Protein AF-A0A5C7XYJ9-F1 (afdb_monomer_lite)

Secondary structure (DSSP, 8-state):
--SSPPPHHHHHHHHHTT--SSPPTTT-----TT---SSS-HHHHHHHHHHHHHHHH-THHHHHHTT--HHHHHHH---SS----------------SSTTPPPP----HHHHHHSPPPPPPS---S----S-------PPPGGGS--HHHHHHHHHHHHHHHHHHHH-SSTTGGG-TT--HHHHHHHHHHTTSS-HHHHHHHHT--HHHHHHHHHHHHHHHHHHHHHHHS--PPPHHHHHHHHTT-SS--EEETTEEE-GGGEEEEE-TTS-EEEEEE-TTS-EEEEEEESSGGGS--

pLDDT: mean 80.18, std 15.98, range [32.56, 97.75]

Radius of gyration: 32.64 Å; chains: 1; bounding box: 75×46×88 Å

Sequence (299 aa):
MLDGDLPTELHDQLVDAGCALLPGVRDVSIDCTCGNLAESCVHAAAACCHLAAELDRDPVLLVTLRGGDRAEILAGLVPTGTAGRRRVGGGGAQRMSAIGGRGPDPSVPAAAAWRRRPADLPVDFGRRRVLGGPRSDVVAPPAELGFDAAGLDRLVADAAARAAACLDASDPVAESGLDLDRGVDAVRRCASGRLGASTVSEVLGCDQAGVEGLVDAWRCAGAAGVEALTRPRRMSEAELALLADVVEDEVRSRSTGAVIGGGRQVRRSTDGSWVLLAGDAEGGLRVIDVASCPGDLDL

Structure (mmCIF, N/CA/C/O backbone):
data_AF-A0A5C7XYJ9-F1
#
_entry.id   AF-A0A5C7XYJ9-F1
#
loop_
_atom_site.group_PDB
_atom_site.id
_atom_site.type_symbol
_atom_site.label_atom_id
_atom_site.label_alt_id
_atom_site.label_comp_id
_atom_site.label_asym_id
_atom_site.label_entity_id
_atom_site.label_seq_id
_atom_site.pdbx_PDB_ins_code
_atom_site.Cartn_x
_atom_site.Cartn_y
_atom_site.Cartn_z
_atom_site.occupancy
_atom_site.B_iso_or_equiv
_atom_site.auth_seq_id
_atom_site.auth_comp_id
_atom_site.auth_asym_id
_atom_site.auth_atom_id
_atom_site.pdbx_PDB_model_num
ATOM 1 N N . MET A 1 1 ? -31.131 -4.824 50.877 1.00 44.78 1 MET A N 1
ATOM 2 C CA . MET A 1 1 ? -29.916 -3.992 50.778 1.00 44.78 1 MET A CA 1
ATOM 3 C C . MET A 1 1 ? -29.848 -3.482 49.354 1.00 44.78 1 MET A C 1
ATOM 5 O O . MET A 1 1 ? -30.012 -4.287 48.449 1.00 44.78 1 MET A O 1
ATOM 9 N N . LEU A 1 2 ? -29.763 -2.166 49.164 1.00 47.22 2 LEU A N 1
ATOM 10 C CA . LEU A 1 2 ? -29.736 -1.511 47.844 1.00 47.22 2 LEU A CA 1
ATOM 11 C C . LEU A 1 2 ? -28.346 -0.940 47.524 1.00 47.22 2 LEU A C 1
ATOM 13 O O . LEU A 1 2 ? -28.192 -0.235 46.535 1.00 47.22 2 LEU A O 1
ATOM 17 N N . ASP A 1 3 ? -27.345 -1.277 48.338 1.00 56.19 3 ASP A N 1
ATOM 18 C CA . ASP A 1 3 ? -25.980 -0.760 48.219 1.00 56.19 3 ASP A CA 1
ATOM 19 C C . ASP A 1 3 ? -25.118 -1.587 47.250 1.00 56.19 3 ASP A C 1
ATOM 21 O O . ASP A 1 3 ? -23.932 -1.329 47.108 1.00 56.19 3 ASP A O 1
ATOM 25 N N . GLY A 1 4 ? -25.707 -2.580 46.572 1.00 55.69 4 GLY A N 1
ATOM 26 C CA . GLY A 1 4 ? -24.996 -3.430 45.616 1.00 55.69 4 GLY A CA 1
ATOM 27 C C . GLY A 1 4 ? -24.176 -4.558 46.244 1.00 55.69 4 GLY A C 1
ATOM 28 O O . GLY A 1 4 ? -23.625 -5.347 45.499 1.00 55.69 4 GLY A O 1
ATOM 29 N N . ASP A 1 5 ? -24.145 -4.704 47.571 1.00 58.88 5 ASP A N 1
ATOM 30 C CA . ASP A 1 5 ? -23.466 -5.834 48.218 1.00 58.88 5 ASP A CA 1
ATOM 31 C C . ASP A 1 5 ? -24.396 -7.045 48.393 1.00 58.88 5 ASP A C 1
ATOM 33 O O . ASP A 1 5 ? -25.517 -6.936 48.907 1.00 58.88 5 ASP A O 1
ATOM 37 N N . LEU A 1 6 ? -23.914 -8.224 47.992 1.00 65.50 6 LEU A N 1
ATOM 38 C CA . LEU A 1 6 ? -24.568 -9.508 48.238 1.00 65.50 6 LEU A CA 1
ATOM 39 C C . LEU A 1 6 ? -24.077 -10.074 49.587 1.00 65.50 6 LEU A C 1
ATOM 41 O O . LEU A 1 6 ? -22.880 -10.326 49.718 1.00 65.50 6 LEU A O 1
ATOM 45 N N . PRO A 1 7 ? -24.951 -10.310 50.587 1.00 70.56 7 PRO A N 1
ATOM 46 C CA . PRO A 1 7 ? -24.530 -10.902 51.857 1.00 70.56 7 PRO A CA 1
ATOM 47 C C . PRO A 1 7 ? -23.904 -12.282 51.647 1.00 70.56 7 PRO A C 1
ATOM 49 O O . PRO A 1 7 ? -24.485 -13.121 50.955 1.00 70.56 7 PRO A O 1
ATOM 52 N N . THR A 1 8 ? -22.759 -12.550 52.270 1.00 68.06 8 THR A N 1
ATOM 53 C CA . THR A 1 8 ? -22.056 -13.837 52.142 1.00 68.06 8 THR A CA 1
ATOM 54 C C . THR A 1 8 ? -22.940 -15.007 52.582 1.00 68.06 8 THR A C 1
ATOM 56 O O . THR A 1 8 ? -22.980 -16.043 51.926 1.00 68.06 8 THR A O 1
ATOM 59 N N . GLU A 1 9 ? -23.754 -14.809 53.621 1.00 73.38 9 GLU A N 1
ATOM 60 C CA . GLU A 1 9 ? -24.658 -15.828 54.163 1.00 73.38 9 GLU A CA 1
ATOM 61 C C . GLU A 1 9 ? -25.789 -16.199 53.189 1.00 73.38 9 GLU A C 1
ATOM 63 O O . GLU A 1 9 ? -26.354 -17.289 53.275 1.00 73.38 9 GLU A O 1
ATOM 68 N N . LEU A 1 10 ? -26.133 -15.310 52.249 1.00 75.12 10 LEU A N 1
ATOM 69 C CA . LEU A 1 10 ? -27.137 -15.585 51.220 1.00 75.12 10 LEU A CA 1
ATOM 70 C C . LEU A 1 10 ? -26.626 -16.618 50.212 1.00 75.12 10 LEU A C 1
ATOM 72 O O . LEU A 1 10 ? -27.410 -17.435 49.730 1.00 75.12 10 LEU A O 1
ATOM 76 N N . HIS A 1 11 ? -25.329 -16.594 49.893 1.00 73.12 11 HIS A N 1
ATOM 77 C CA . HIS A 1 11 ? -24.737 -17.588 49.004 1.00 73.12 11 HIS A CA 1
ATOM 78 C C . HIS A 1 11 ? -24.857 -18.988 49.607 1.00 73.12 11 HIS A C 1
ATOM 80 O O . HIS A 1 11 ? -25.381 -19.881 48.944 1.00 73.12 11 HIS A O 1
ATOM 86 N N . ASP A 1 12 ? -24.470 -19.147 50.872 1.00 78.62 12 ASP A N 1
ATOM 87 C CA . ASP A 1 12 ? -24.517 -20.433 51.572 1.00 78.62 12 ASP A CA 1
ATOM 88 C C . ASP A 1 12 ? -25.953 -20.977 51.654 1.00 78.62 12 ASP A C 1
ATOM 90 O O . ASP A 1 12 ? -26.211 -22.127 51.303 1.00 78.62 12 ASP A O 1
ATOM 94 N N . GLN A 1 13 ? -26.926 -20.122 51.990 1.00 80.75 13 GLN A N 1
ATOM 95 C CA . GLN A 1 13 ? -28.349 -20.495 52.010 1.00 80.75 13 GLN A CA 1
ATOM 96 C C . GLN A 1 13 ? -28.872 -20.939 50.638 1.00 80.75 13 GLN A C 1
ATOM 98 O O . GLN A 1 13 ? -29.716 -21.832 50.540 1.00 80.75 13 GLN A O 1
ATOM 103 N N . LEU A 1 14 ? -28.399 -20.306 49.564 1.00 76.88 14 LEU A N 1
ATOM 104 C CA . LEU A 1 14 ? -28.789 -20.660 48.205 1.00 76.88 14 LEU A CA 1
ATOM 105 C C . LEU A 1 14 ? -28.108 -21.943 47.732 1.00 76.88 14 LEU A C 1
ATOM 107 O O . LEU A 1 14 ? -28.745 -22.725 47.031 1.00 76.88 14 LEU A O 1
ATOM 111 N N . VAL A 1 15 ? -26.864 -22.197 48.140 1.00 79.44 15 VAL A N 1
ATOM 112 C CA . VAL A 1 15 ? -26.184 -23.479 47.912 1.00 79.44 15 VAL A CA 1
ATOM 113 C C . VAL A 1 15 ? -26.948 -24.613 48.599 1.00 79.44 15 VAL A C 1
ATOM 115 O O . VAL A 1 15 ? -27.262 -25.603 47.935 1.00 79.44 15 VAL A O 1
ATOM 118 N N . ASP A 1 16 ? -27.346 -24.440 49.863 1.00 82.56 16 ASP A N 1
ATOM 119 C CA . ASP A 1 16 ? -28.152 -25.419 50.609 1.00 82.56 16 ASP A CA 1
ATOM 120 C C . ASP A 1 16 ? -29.514 -25.688 49.946 1.00 82.56 16 ASP A C 1
ATOM 122 O O . ASP A 1 16 ? -30.024 -26.810 49.966 1.00 82.56 16 ASP A O 1
ATOM 126 N N . ALA A 1 17 ? -30.094 -24.672 49.302 1.00 79.56 17 ALA A N 1
ATOM 127 C CA . ALA A 1 17 ? -31.333 -24.787 48.535 1.00 79.56 17 ALA A CA 1
ATOM 128 C C . ALA A 1 17 ? -31.149 -25.378 47.119 1.00 79.56 17 ALA A C 1
ATOM 130 O O . ALA A 1 17 ? -32.126 -25.492 46.377 1.00 79.56 17 ALA A O 1
ATOM 131 N N . GLY A 1 18 ? -29.924 -25.743 46.720 1.00 77.06 18 GLY A N 1
ATOM 132 C CA . GLY A 1 18 ? -29.604 -26.252 45.379 1.00 77.06 18 GLY A CA 1
ATOM 133 C C . GLY A 1 18 ? -29.575 -25.177 44.283 1.00 77.06 18 GLY A C 1
ATOM 134 O O . GLY A 1 18 ? -29.561 -25.496 43.096 1.00 77.06 18 GLY A O 1
ATOM 135 N N . CYS A 1 19 ? -29.552 -23.905 44.673 1.00 75.38 19 CYS A N 1
ATOM 136 C CA . CYS A 1 19 ? -29.622 -22.721 43.821 1.00 75.38 19 CYS A CA 1
ATOM 137 C C . CYS A 1 19 ? -28.342 -21.874 43.919 1.00 75.38 19 CYS A C 1
ATOM 139 O O . CYS A 1 19 ? -28.422 -20.646 43.960 1.00 75.38 19 CYS A O 1
ATOM 141 N N . ALA A 1 20 ? -27.167 -22.512 43.978 1.00 75.44 20 ALA A N 1
ATOM 142 C CA . ALA A 1 20 ? -25.878 -21.824 44.071 1.00 75.44 20 ALA A CA 1
ATOM 143 C C . ALA A 1 20 ? -25.776 -20.680 43.043 1.00 75.44 20 AL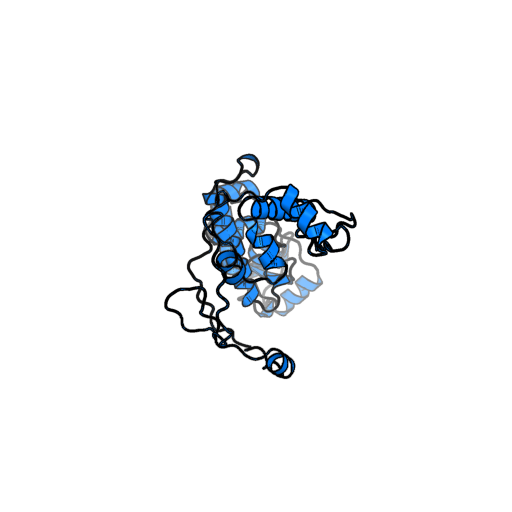A A C 1
ATOM 145 O O . ALA A 1 20 ? -25.953 -20.900 41.844 1.00 75.44 20 ALA A O 1
ATOM 146 N N . LEU A 1 21 ? -25.513 -19.455 43.512 1.00 74.44 21 LEU A N 1
ATOM 147 C CA . LEU A 1 21 ? -25.420 -18.281 42.632 1.00 74.44 21 LEU A CA 1
ATOM 148 C C . LEU A 1 21 ? -24.145 -18.317 41.789 1.00 74.44 21 LEU A C 1
ATOM 150 O O . LEU A 1 21 ? -24.195 -18.169 40.565 1.00 74.44 21 LEU A O 1
ATOM 154 N N . LEU A 1 22 ? -23.010 -18.553 42.447 1.00 76.81 22 LEU A N 1
ATOM 155 C CA . LEU A 1 22 ? -21.709 -18.617 41.797 1.00 76.81 22 LEU A CA 1
ATOM 156 C C . LEU A 1 22 ? -21.552 -19.936 41.028 1.00 76.81 22 LEU A C 1
ATOM 158 O O . LEU A 1 22 ? -22.066 -20.969 41.470 1.00 76.81 22 LEU A O 1
ATOM 162 N N . PRO A 1 23 ? -20.898 -19.912 39.858 1.00 75.38 23 PRO A N 1
ATOM 163 C CA . PRO A 1 23 ? -20.595 -21.125 39.117 1.00 75.38 23 PRO A CA 1
ATOM 164 C C . PRO A 1 23 ? -19.582 -21.982 39.887 1.00 75.38 23 PRO A C 1
ATOM 166 O O . PRO A 1 23 ? -18.623 -21.471 40.465 1.00 75.38 23 PRO A O 1
ATOM 169 N N . GLY A 1 24 ? -19.788 -23.296 39.889 1.00 74.81 24 GLY A N 1
ATOM 170 C CA . GLY A 1 24 ? -18.802 -24.249 40.381 1.00 74.81 24 GLY A CA 1
ATOM 171 C C . GLY A 1 24 ? -17.645 -24.429 39.396 1.00 74.81 24 GLY A C 1
ATOM 172 O O . GLY A 1 24 ? -17.710 -24.030 38.235 1.00 74.81 24 GLY A O 1
ATOM 173 N N . VAL A 1 25 ? -16.597 -25.133 39.829 1.00 69.12 25 VAL A N 1
ATOM 174 C CA . VAL A 1 25 ? -15.392 -25.404 39.014 1.00 69.12 25 VAL A CA 1
ATOM 175 C C . VAL A 1 25 ? -15.664 -26.152 37.699 1.00 69.12 25 VAL A C 1
ATOM 177 O O . VAL A 1 25 ? -14.801 -26.191 36.833 1.00 69.12 25 VAL A O 1
ATOM 180 N N . ARG A 1 26 ? -16.845 -26.766 37.543 1.00 74.44 26 ARG A N 1
ATOM 181 C CA . ARG A 1 26 ? -17.257 -27.494 36.328 1.00 74.44 26 ARG A CA 1
ATOM 182 C C . ARG A 1 26 ? -18.255 -26.723 35.462 1.00 74.44 26 ARG A C 1
ATOM 184 O O . ARG A 1 26 ? -18.583 -27.195 34.380 1.00 74.44 26 ARG A O 1
ATOM 191 N N . ASP A 1 27 ? -18.725 -25.570 35.932 1.00 74.88 27 ASP A N 1
ATOM 192 C CA . ASP A 1 27 ? -19.730 -24.756 35.240 1.00 74.88 27 ASP A CA 1
ATOM 193 C C . ASP A 1 27 ? -19.084 -23.737 34.287 1.00 74.88 27 ASP A C 1
ATOM 195 O O . ASP A 1 27 ? -19.769 -23.145 33.455 1.00 74.88 27 ASP A O 1
ATOM 199 N N . VAL A 1 28 ? -17.767 -23.527 34.402 1.00 76.81 28 VAL A N 1
ATOM 200 C CA . VAL A 1 28 ? -17.008 -22.571 33.592 1.00 76.81 28 VAL A CA 1
ATOM 201 C C . VAL A 1 28 ? -16.014 -23.319 32.715 1.00 76.81 28 VAL A C 1
ATOM 203 O O . VAL A 1 28 ? -15.095 -23.966 33.210 1.00 76.81 28 VAL A O 1
ATOM 206 N N . SER A 1 29 ? -16.180 -23.191 31.402 1.00 77.31 29 SER A N 1
ATOM 207 C CA . SER A 1 29 ? -15.173 -23.579 30.416 1.00 77.31 29 SER A CA 1
ATOM 208 C C . SER A 1 29 ? -14.554 -22.330 29.807 1.00 77.31 29 SER A C 1
ATOM 210 O O . SER A 1 29 ? -15.274 -21.421 29.391 1.00 77.31 29 SER A O 1
ATOM 212 N N . ILE A 1 30 ? -13.231 -22.305 29.721 1.00 80.50 30 ILE A N 1
ATOM 213 C CA . ILE A 1 30 ? -12.472 -21.209 29.129 1.00 80.50 30 ILE A CA 1
ATOM 214 C C . ILE A 1 30 ? -11.940 -21.680 27.778 1.00 80.50 30 ILE A C 1
ATOM 216 O O . ILE A 1 30 ? -11.234 -22.682 27.713 1.00 80.50 30 ILE A O 1
ATOM 220 N N . ASP A 1 31 ? -12.251 -20.939 26.718 1.00 82.00 31 ASP A N 1
ATOM 221 C CA . ASP A 1 31 ? -11.661 -21.128 25.394 1.00 82.00 31 ASP A CA 1
ATOM 222 C C . ASP A 1 31 ? -11.038 -19.807 24.933 1.00 82.00 31 ASP A C 1
ATOM 224 O O . ASP A 1 31 ? -11.647 -18.739 25.051 1.00 82.00 31 ASP A O 1
ATOM 228 N N . CYS A 1 32 ? -9.795 -19.862 24.461 1.00 86.69 32 CYS A N 1
ATOM 229 C CA . CYS A 1 32 ? -9.064 -18.692 24.003 1.00 86.69 32 CYS A CA 1
ATOM 230 C C . CYS A 1 32 ? -8.286 -19.011 22.728 1.00 86.69 32 CYS A C 1
ATOM 232 O O . CYS A 1 32 ? -7.442 -19.903 22.694 1.00 86.69 32 CYS A O 1
ATOM 234 N N . THR A 1 33 ? -8.478 -18.193 21.695 1.00 85.81 33 THR A N 1
ATOM 235 C CA . THR A 1 33 ? -7.830 -18.345 20.384 1.00 85.81 33 THR A CA 1
ATOM 236 C C . THR A 1 33 ? -6.351 -17.932 20.368 1.00 85.81 33 THR A C 1
ATOM 238 O O . THR A 1 33 ? -5.752 -17.838 19.301 1.00 85.81 33 THR A O 1
ATOM 241 N N . CYS A 1 34 ? -5.735 -17.665 21.525 1.00 88.00 34 CYS A N 1
ATOM 242 C CA . CYS A 1 34 ? -4.366 -17.144 21.620 1.00 88.00 34 CYS A CA 1
ATOM 243 C C . CYS A 1 34 ? -3.263 -18.200 21.422 1.00 88.00 34 CYS A C 1
ATOM 245 O O . CYS A 1 34 ? -2.084 -17.868 21.526 1.00 88.00 34 CYS A O 1
ATOM 247 N N . GLY A 1 35 ? -3.624 -19.463 21.176 1.00 76.25 35 GLY A N 1
ATOM 248 C CA . GLY A 1 35 ? -2.678 -20.552 20.906 1.00 76.25 35 GLY A CA 1
ATOM 249 C C . GLY A 1 35 ? -1.893 -21.052 22.125 1.00 76.25 35 GLY A C 1
ATOM 250 O O . GLY A 1 35 ? -1.035 -21.919 21.983 1.00 76.25 35 GLY A O 1
ATOM 251 N N . ASN A 1 36 ? -2.170 -20.533 23.324 1.00 75.06 36 ASN A N 1
ATOM 252 C CA . ASN A 1 36 ? -1.563 -21.009 24.564 1.00 75.06 36 ASN A CA 1
ATOM 253 C C . ASN A 1 36 ? -2.323 -22.240 25.090 1.00 75.06 36 ASN A C 1
ATOM 255 O O . ASN A 1 36 ? -3.534 -22.177 25.273 1.00 75.06 36 ASN A O 1
ATOM 259 N N . LEU A 1 37 ? -1.603 -23.337 25.351 1.00 66.50 37 LEU A N 1
ATOM 260 C CA . LEU A 1 37 ? -2.152 -24.616 25.830 1.00 66.50 37 LEU A CA 1
ATOM 261 C C . LEU A 1 37 ? -2.303 -24.694 27.360 1.00 66.50 37 LEU A C 1
ATOM 263 O O . LEU A 1 37 ? -2.692 -25.735 27.885 1.00 66.50 37 LEU A O 1
ATOM 267 N N . ALA A 1 38 ? -1.958 -23.632 28.090 1.00 71.44 38 ALA A N 1
ATOM 268 C CA . ALA A 1 38 ? -2.213 -23.562 29.524 1.00 71.44 38 ALA A CA 1
ATOM 269 C C . ALA A 1 38 ? -3.725 -23.496 29.808 1.00 71.44 38 ALA A C 1
ATOM 271 O O . ALA A 1 38 ? -4.444 -22.754 29.141 1.00 71.44 38 ALA A O 1
ATOM 272 N N . GLU A 1 39 ? -4.180 -24.199 30.851 1.00 64.81 39 GLU A N 1
ATOM 273 C CA . GLU A 1 39 ? -5.594 -24.246 31.277 1.00 64.81 39 GLU A CA 1
ATOM 274 C C . GLU A 1 39 ? -6.192 -22.855 31.575 1.00 64.81 39 GLU A C 1
ATOM 276 O O . GLU A 1 39 ? -7.401 -22.658 31.484 1.00 64.81 39 GLU A O 1
ATOM 281 N N . SER A 1 40 ? -5.347 -21.861 31.868 1.00 73.38 40 SER A N 1
ATOM 282 C CA . SER A 1 40 ? -5.728 -20.451 31.952 1.00 73.38 40 SER A CA 1
ATOM 283 C C . SER A 1 40 ? -4.625 -19.564 31.371 1.00 73.38 40 SER A C 1
ATOM 285 O O . SER A 1 40 ? -3.648 -19.230 32.046 1.00 73.38 40 SER A O 1
ATOM 287 N N . CYS A 1 41 ? -4.751 -19.172 30.104 1.00 88.94 41 CYS A N 1
ATOM 288 C CA . CYS A 1 41 ? -3.856 -18.173 29.523 1.00 88.94 41 CYS A CA 1
ATOM 289 C C . CYS A 1 41 ? -4.090 -16.786 30.162 1.00 88.94 41 CYS A C 1
ATOM 291 O O . CYS A 1 41 ? -5.145 -16.518 30.737 1.00 88.94 41 CYS A O 1
ATOM 293 N N . VAL A 1 42 ? -3.131 -15.864 30.024 1.00 87.06 42 VAL A N 1
ATOM 294 C CA . VAL A 1 42 ? -3.244 -14.510 30.605 1.00 87.06 42 VAL A CA 1
ATOM 295 C C . VAL A 1 42 ? -4.466 -13.733 30.099 1.00 87.06 42 VAL A C 1
ATOM 297 O O . VAL A 1 42 ? -5.042 -12.952 30.848 1.00 87.06 42 VAL A O 1
ATOM 300 N N . HIS A 1 43 ? -4.913 -13.982 28.864 1.00 92.38 43 HIS A N 1
ATOM 301 C CA . HIS A 1 43 ? -6.111 -13.349 28.303 1.00 92.38 43 HIS A CA 1
ATOM 302 C C . HIS A 1 43 ? -7.392 -13.867 28.956 1.00 92.38 43 HIS A C 1
ATOM 304 O O . HIS A 1 43 ? -8.267 -13.083 29.309 1.00 92.38 43 HIS A O 1
ATOM 310 N N . ALA A 1 44 ? -7.486 -15.182 29.149 1.00 87.00 44 ALA A N 1
ATOM 311 C CA . ALA A 1 44 ? -8.594 -15.794 29.861 1.00 87.00 44 ALA A CA 1
ATOM 312 C C . ALA A 1 44 ? -8.651 -15.325 31.317 1.00 87.00 44 ALA A C 1
ATOM 314 O O . ALA A 1 44 ? -9.723 -14.976 31.805 1.00 87.00 44 ALA A O 1
ATOM 315 N N . ALA A 1 45 ? -7.497 -15.258 31.985 1.00 87.56 45 ALA A N 1
ATOM 316 C CA . ALA A 1 45 ? -7.397 -14.721 33.336 1.00 87.56 45 ALA A CA 1
ATOM 317 C C . ALA A 1 45 ? -7.851 -13.253 33.388 1.00 87.56 45 ALA A C 1
ATOM 319 O O . ALA A 1 45 ? -8.677 -12.901 34.225 1.00 87.56 45 ALA A O 1
ATOM 320 N N . ALA A 1 46 ? -7.394 -12.414 32.450 1.00 89.75 46 ALA A N 1
ATOM 321 C CA . ALA A 1 46 ? -7.811 -11.016 32.356 1.00 89.75 46 ALA A CA 1
ATOM 322 C C . ALA A 1 46 ? -9.326 -10.873 32.129 1.00 89.75 46 ALA A C 1
ATOM 324 O O . ALA A 1 46 ? -9.971 -10.065 32.796 1.00 89.75 46 ALA A O 1
ATOM 325 N N . ALA A 1 47 ? -9.909 -11.689 31.245 1.00 88.50 47 ALA A N 1
ATOM 326 C CA . ALA A 1 47 ? -11.351 -11.714 31.015 1.00 88.50 47 ALA A CA 1
ATOM 327 C C . ALA A 1 47 ? -12.127 -12.141 32.275 1.00 88.50 47 ALA A C 1
ATOM 329 O O . ALA A 1 47 ? -13.130 -11.515 32.614 1.00 88.50 47 ALA A O 1
ATOM 330 N N . CYS A 1 48 ? -11.641 -13.148 33.009 1.00 86.25 48 CYS A N 1
ATOM 331 C CA . CYS A 1 48 ? -12.246 -13.586 34.269 1.00 86.25 48 CYS A CA 1
ATOM 332 C C . CYS A 1 48 ? -12.175 -12.497 35.348 1.00 86.25 48 CYS A C 1
ATOM 334 O O . CYS A 1 48 ? -13.168 -12.249 36.027 1.00 86.25 48 CYS A O 1
ATOM 336 N N . CYS A 1 49 ? -11.039 -11.807 35.482 1.00 86.88 49 CYS A N 1
ATOM 337 C CA . CYS A 1 49 ? -10.894 -10.690 36.417 1.00 86.88 49 CYS A CA 1
ATOM 338 C C . CYS A 1 49 ? -11.818 -9.519 36.062 1.00 86.88 49 CYS A C 1
ATOM 340 O O . CYS A 1 49 ? -12.418 -8.924 36.954 1.00 86.88 49 CYS A O 1
ATOM 342 N N . HIS A 1 50 ? -11.972 -9.203 34.773 1.00 92.06 50 HIS A N 1
ATOM 343 C CA . HIS A 1 50 ? -12.899 -8.159 34.343 1.00 92.06 50 HIS A CA 1
ATOM 344 C C . HIS A 1 50 ? -14.357 -8.551 34.611 1.00 92.06 50 HIS A C 1
ATOM 346 O O . HIS A 1 50 ? -15.143 -7.715 35.051 1.00 92.06 50 HIS A O 1
ATOM 352 N N . LEU A 1 51 ? -14.725 -9.813 34.367 1.00 86.62 51 LEU A N 1
ATOM 353 C CA . LEU A 1 51 ? -16.055 -10.319 34.697 1.00 86.62 51 LEU A CA 1
ATOM 354 C C . LEU A 1 51 ? -16.318 -10.224 36.204 1.00 86.62 51 LEU A C 1
ATOM 356 O O . LEU A 1 51 ? -17.358 -9.706 36.591 1.00 86.62 51 LEU A O 1
ATOM 360 N N . ALA A 1 52 ? -15.373 -10.654 37.044 1.00 85.62 52 ALA A N 1
ATOM 361 C CA . ALA A 1 52 ? -15.489 -10.544 38.498 1.00 85.62 52 ALA A CA 1
ATOM 362 C C . ALA A 1 52 ? -15.705 -9.088 38.943 1.00 85.62 52 ALA A C 1
ATOM 364 O O . ALA A 1 52 ? -16.666 -8.804 39.647 1.00 85.62 52 ALA A O 1
ATOM 365 N N . ALA A 1 53 ? -14.906 -8.150 38.423 1.00 87.31 53 ALA A N 1
ATOM 366 C CA . ALA A 1 53 ? -15.049 -6.728 38.738 1.00 87.31 53 ALA A CA 1
ATOM 367 C C . ALA A 1 53 ? -16.389 -6.123 38.275 1.00 87.31 53 ALA A C 1
ATOM 369 O O . ALA A 1 53 ? -16.828 -5.110 38.821 1.00 87.31 53 ALA A O 1
ATOM 370 N N . GLU A 1 54 ? -17.019 -6.689 37.242 1.00 88.19 54 GLU A N 1
ATOM 371 C CA . GLU A 1 54 ? -18.361 -6.292 36.807 1.00 88.19 54 GLU A CA 1
ATOM 372 C C . GLU A 1 54 ? -19.439 -6.846 37.745 1.00 88.19 54 GLU A C 1
ATOM 374 O O . GLU A 1 54 ? -20.371 -6.130 38.099 1.00 88.19 54 GLU A O 1
ATOM 379 N N . LEU A 1 55 ? -19.287 -8.095 38.194 1.00 82.62 55 LEU A N 1
ATOM 380 C CA . LEU A 1 55 ? -20.191 -8.722 39.159 1.00 82.62 55 LEU A CA 1
ATOM 381 C C . LEU A 1 55 ? -20.141 -8.040 40.529 1.00 82.62 55 LEU A C 1
ATOM 383 O O . LEU A 1 55 ? -21.181 -7.899 41.164 1.00 82.62 55 LEU A O 1
ATOM 387 N N . ASP A 1 56 ? -18.965 -7.573 40.947 1.00 81.25 56 ASP A N 1
ATOM 388 C CA . ASP A 1 56 ? -18.804 -6.774 42.166 1.00 81.25 56 ASP A CA 1
ATOM 389 C C . ASP A 1 56 ? -19.539 -5.425 42.059 1.00 81.25 56 ASP A C 1
ATOM 391 O O . ASP A 1 56 ? -20.008 -4.886 43.057 1.00 81.25 56 ASP A O 1
ATOM 395 N N . ARG A 1 57 ? -19.657 -4.866 40.845 1.00 83.88 57 ARG A N 1
ATOM 396 C CA . ARG A 1 57 ? -20.372 -3.603 40.591 1.00 83.88 57 ARG A CA 1
ATOM 397 C C . ARG A 1 57 ? -21.881 -3.782 40.436 1.00 83.88 57 ARG A C 1
ATOM 399 O O . ARG A 1 57 ? -22.632 -2.892 40.832 1.00 83.88 57 ARG A O 1
ATOM 406 N N . ASP A 1 58 ? -22.328 -4.893 39.858 1.00 82.94 58 ASP A N 1
ATOM 407 C CA . ASP A 1 58 ? -23.744 -5.249 39.736 1.00 82.94 58 ASP A CA 1
ATOM 408 C C . ASP A 1 58 ? -23.951 -6.762 39.950 1.00 82.94 58 ASP A C 1
ATOM 410 O O . ASP A 1 58 ? -23.930 -7.545 38.992 1.00 82.94 58 ASP A O 1
ATOM 414 N N . PRO A 1 59 ? -24.232 -7.207 41.190 1.00 77.94 59 PRO A N 1
ATOM 415 C CA . PRO A 1 59 ? -24.428 -8.628 41.476 1.00 77.94 59 PRO A CA 1
ATOM 416 C C . PRO A 1 59 ? -25.652 -9.235 40.789 1.00 77.94 59 PRO A C 1
ATOM 418 O O . PRO A 1 59 ? -25.754 -10.459 40.666 1.00 77.94 59 PRO A O 1
ATOM 421 N N . VAL A 1 60 ? -26.603 -8.415 40.323 1.00 77.75 60 VAL A N 1
ATOM 422 C CA . VAL A 1 60 ? -27.806 -8.905 39.630 1.00 77.75 60 VAL A CA 1
ATOM 423 C C . VAL A 1 60 ? -27.449 -9.481 38.252 1.00 77.75 60 VAL A C 1
ATOM 425 O O . VAL A 1 60 ? -28.199 -10.292 37.691 1.00 77.75 60 VAL A O 1
ATOM 428 N N . LEU A 1 61 ? -26.262 -9.157 37.730 1.00 82.31 61 LEU A N 1
ATOM 429 C CA . LEU A 1 61 ? -25.715 -9.773 36.525 1.00 82.31 61 LEU A CA 1
ATOM 430 C C . LEU A 1 61 ? -25.556 -11.291 36.658 1.00 82.31 61 LEU A C 1
ATOM 432 O O . LEU A 1 61 ? -25.828 -11.990 35.685 1.00 82.31 61 LEU A O 1
ATOM 436 N N . LEU A 1 62 ? -25.220 -11.832 37.838 1.00 79.56 62 LEU A N 1
ATOM 437 C CA . LEU A 1 62 ? -25.107 -13.289 38.040 1.00 79.56 62 LEU A CA 1
ATOM 438 C C . LEU A 1 62 ? -26.410 -14.017 37.707 1.00 79.56 62 LEU A C 1
ATOM 440 O O . LEU A 1 62 ? -26.406 -15.071 37.070 1.00 79.56 62 LEU A O 1
ATOM 444 N N . VAL A 1 63 ? -27.541 -13.443 38.109 1.00 77.56 63 VAL A N 1
ATOM 445 C CA . VAL A 1 63 ? -28.844 -14.057 37.851 1.00 77.56 63 VAL A CA 1
ATOM 446 C C . VAL A 1 63 ? -29.235 -13.901 36.382 1.00 77.56 63 VAL A C 1
ATOM 448 O O . VAL A 1 63 ? -29.781 -14.829 35.789 1.00 77.56 63 VAL A O 1
ATOM 451 N N . THR A 1 64 ? -28.878 -12.767 35.774 1.00 81.25 64 THR A N 1
ATOM 452 C CA . THR A 1 64 ? -29.063 -12.530 34.334 1.00 81.25 64 THR A CA 1
ATOM 453 C C . THR A 1 64 ? -28.273 -13.544 33.500 1.00 81.25 64 THR A C 1
ATOM 455 O O . THR A 1 64 ? -28.812 -14.119 32.556 1.00 81.25 64 THR A O 1
ATOM 458 N N . LEU A 1 65 ? -27.025 -13.836 33.884 1.00 78.94 65 LEU A N 1
ATOM 459 C CA . LEU A 1 65 ? -26.182 -14.851 33.242 1.00 78.94 65 LEU A CA 1
ATOM 460 C C . LEU A 1 65 ? -26.764 -16.266 33.368 1.00 78.94 65 LEU A C 1
ATOM 462 O O . LEU A 1 65 ? -26.601 -17.076 32.459 1.00 78.94 65 LEU A O 1
ATOM 466 N N . ARG A 1 66 ? -27.505 -16.557 34.446 1.00 76.69 66 ARG A N 1
ATOM 467 C CA . ARG A 1 66 ? -28.271 -17.808 34.598 1.00 76.69 66 ARG A CA 1
ATOM 468 C C . ARG A 1 66 ? -29.635 -17.795 33.892 1.00 76.69 66 ARG A C 1
ATOM 470 O O . ARG A 1 66 ? -30.419 -18.727 34.057 1.00 76.69 66 ARG A O 1
ATOM 477 N N . GLY A 1 67 ? -29.918 -16.769 33.090 1.00 76.88 67 GLY A N 1
ATOM 478 C CA . GLY A 1 67 ? -31.150 -16.645 32.311 1.00 76.88 67 GLY A CA 1
ATOM 479 C C . GLY A 1 67 ? -32.351 -16.113 33.096 1.00 76.88 67 GLY A C 1
ATOM 480 O O . GLY A 1 67 ? -33.474 -16.196 32.600 1.00 76.88 67 GLY A O 1
ATOM 481 N N . GLY A 1 68 ? -32.140 -15.579 34.301 1.00 75.31 68 GLY A N 1
ATOM 482 C CA . GLY A 1 68 ? -33.181 -14.902 35.071 1.00 75.31 68 GLY A CA 1
ATOM 483 C C . GLY A 1 68 ? -33.447 -13.483 34.568 1.00 75.31 68 GLY A C 1
ATOM 484 O O . GLY A 1 68 ? -32.556 -12.815 34.045 1.00 75.31 68 GLY A O 1
ATOM 485 N N . ASP A 1 69 ? -34.681 -13.006 34.731 1.00 77.94 69 ASP A N 1
ATOM 486 C CA . ASP A 1 69 ? -35.041 -11.631 34.387 1.00 77.94 69 ASP A CA 1
ATOM 487 C C . ASP A 1 69 ? -34.746 -10.679 35.553 1.00 77.94 69 ASP A C 1
ATOM 489 O O . ASP A 1 69 ? -35.316 -10.796 36.641 1.00 77.94 69 ASP A O 1
ATOM 493 N N . ARG A 1 70 ? -33.885 -9.686 35.303 1.00 73.81 70 ARG A N 1
ATOM 494 C CA . ARG A 1 70 ? -33.570 -8.597 36.236 1.00 73.81 70 ARG A CA 1
ATOM 495 C C . ARG A 1 70 ? -34.832 -7.933 36.780 1.00 73.81 70 ARG A C 1
ATOM 497 O O . ARG A 1 70 ? -34.887 -7.645 37.972 1.00 73.81 70 ARG A O 1
ATOM 504 N N . ALA A 1 71 ? -35.840 -7.690 35.941 1.00 74.31 71 ALA A N 1
ATOM 505 C CA . ALA A 1 71 ? -37.069 -7.035 36.381 1.00 74.31 71 ALA A CA 1
ATOM 506 C C . ALA A 1 71 ? -37.884 -7.922 37.334 1.00 74.31 71 ALA A C 1
ATOM 508 O O . ALA A 1 71 ? -38.387 -7.419 38.335 1.00 74.31 71 ALA A O 1
ATOM 509 N N . GLU A 1 72 ? -37.965 -9.229 37.078 1.00 74.69 72 GLU A N 1
ATOM 510 C CA . GLU A 1 72 ? -38.642 -10.188 37.961 1.00 74.69 72 GLU A CA 1
ATOM 511 C C . GLU A 1 72 ? -37.927 -10.343 39.306 1.00 74.69 72 GLU A C 1
ATOM 513 O O . GLU A 1 72 ? -38.580 -10.390 40.348 1.00 74.69 72 GLU A O 1
ATOM 518 N N . ILE A 1 73 ? -36.592 -10.362 39.305 1.00 71.81 73 ILE A N 1
ATOM 519 C CA . ILE A 1 73 ? -35.793 -10.443 40.533 1.00 71.81 73 ILE A CA 1
ATOM 520 C C . ILE A 1 73 ? -35.983 -9.176 41.354 1.00 71.81 73 ILE A C 1
ATOM 522 O O . ILE A 1 73 ? -36.345 -9.262 42.522 1.00 71.81 73 ILE A O 1
ATOM 526 N N . LEU A 1 74 ? -35.814 -8.000 40.739 1.00 70.19 74 LEU A N 1
ATOM 527 C CA . LEU A 1 74 ? -36.018 -6.716 41.410 1.00 70.19 74 LEU A CA 1
ATOM 528 C C . LEU A 1 74 ? -37.469 -6.542 41.889 1.00 70.19 74 LEU A C 1
ATOM 530 O O . LEU A 1 74 ? -37.687 -5.960 42.946 1.00 70.19 74 LEU A O 1
ATOM 534 N N . ALA A 1 75 ? -38.457 -7.075 41.164 1.00 70.19 75 ALA A N 1
ATOM 535 C CA . ALA A 1 75 ? -39.857 -7.089 41.596 1.00 70.19 75 ALA A CA 1
ATOM 536 C C . ALA A 1 75 ? -40.116 -8.066 42.758 1.00 70.19 75 ALA A C 1
ATOM 538 O O . ALA A 1 75 ? -41.036 -7.853 43.549 1.00 70.19 75 ALA A O 1
ATOM 539 N N . GLY A 1 76 ? -39.319 -9.133 42.862 1.00 64.69 76 GLY A N 1
ATOM 540 C CA . GLY A 1 76 ? -39.324 -10.089 43.969 1.00 64.69 76 GLY A CA 1
ATOM 541 C C . GLY A 1 76 ? -38.523 -9.633 45.192 1.00 64.69 76 GLY A C 1
ATOM 542 O O . GLY A 1 76 ? -38.768 -10.132 46.293 1.00 64.69 76 GLY A O 1
ATOM 543 N N . LEU A 1 77 ? -37.605 -8.672 45.029 1.00 64.25 77 LEU A N 1
ATOM 544 C CA . LEU A 1 77 ? -36.906 -8.005 46.125 1.00 64.25 77 LEU A CA 1
ATOM 545 C C . LEU A 1 77 ? -37.893 -7.100 46.867 1.00 64.25 77 LEU A C 1
ATOM 547 O O . LEU A 1 77 ? -38.034 -5.909 46.598 1.00 64.25 77 LEU A O 1
ATOM 551 N N . VAL A 1 78 ? -38.595 -7.684 47.832 1.00 53.34 78 VAL A N 1
ATOM 552 C CA . VAL A 1 78 ? -39.377 -6.923 48.804 1.00 53.34 78 VAL A CA 1
ATOM 553 C C . VAL A 1 78 ? -38.382 -6.097 49.630 1.00 53.34 78 VAL A C 1
ATOM 555 O O . VAL A 1 78 ? -37.471 -6.688 50.219 1.00 53.34 78 VAL A O 1
ATOM 558 N N . PRO A 1 79 ? -38.512 -4.758 49.714 1.00 50.25 79 PRO A N 1
ATOM 559 C CA . PRO A 1 79 ? -37.803 -3.990 50.728 1.00 50.25 79 PRO A CA 1
ATOM 560 C C . PRO A 1 79 ? -38.076 -4.653 52.074 1.00 50.25 79 PRO A C 1
ATOM 562 O O . PRO A 1 79 ? -39.237 -4.870 52.417 1.00 50.25 79 PRO A O 1
ATOM 565 N N . THR A 1 80 ? -37.041 -5.034 52.821 1.00 45.88 80 THR A N 1
ATOM 566 C CA . THR A 1 80 ? -37.194 -5.572 54.176 1.00 45.88 80 THR A CA 1
ATOM 567 C C . THR A 1 80 ? -37.800 -4.476 55.050 1.00 45.88 80 THR A C 1
ATOM 569 O O . THR A 1 80 ? -37.126 -3.623 55.612 1.00 45.88 80 THR A O 1
ATOM 572 N N . GLY A 1 81 ? -39.123 -4.457 55.043 1.00 43.91 81 GLY A N 1
ATOM 573 C CA . GLY A 1 81 ? -39.954 -3.321 55.379 1.00 43.91 81 GLY A CA 1
ATOM 574 C C . GLY A 1 81 ? -41.389 -3.692 55.034 1.00 43.91 81 GLY A C 1
ATOM 575 O O . GLY A 1 81 ? -41.974 -3.168 54.097 1.00 43.91 81 GLY A O 1
ATOM 576 N N . THR A 1 82 ? -41.934 -4.611 55.832 1.00 35.44 82 THR A N 1
ATOM 577 C CA . THR A 1 82 ? -43.331 -5.076 55.873 1.00 35.44 82 THR A CA 1
ATOM 578 C C . THR A 1 82 ? -43.762 -6.134 54.848 1.00 35.44 82 THR A C 1
ATOM 580 O O . THR A 1 82 ? -43.641 -6.006 53.635 1.00 35.44 82 THR A O 1
ATOM 583 N N . ALA A 1 83 ? -44.288 -7.225 55.406 1.00 42.81 83 ALA A N 1
ATOM 584 C CA . ALA A 1 83 ? -44.870 -8.362 54.718 1.00 42.81 83 ALA A CA 1
ATOM 585 C C . ALA A 1 83 ? -46.100 -7.969 53.881 1.00 42.81 83 ALA A C 1
ATOM 587 O O . ALA A 1 83 ? -46.968 -7.234 54.346 1.00 42.81 83 ALA A O 1
ATOM 588 N N . GLY A 1 84 ? -46.226 -8.541 52.681 1.00 33.47 84 GLY A N 1
ATOM 589 C CA . GLY A 1 84 ? -47.403 -8.339 51.837 1.00 33.47 84 GLY A CA 1
ATOM 590 C C . GLY A 1 84 ? -47.373 -9.177 50.565 1.00 33.47 84 GLY A C 1
ATOM 591 O O . GLY A 1 84 ? -47.006 -8.703 49.497 1.00 33.47 84 GLY A O 1
ATOM 592 N N . ARG A 1 85 ? -47.773 -10.444 50.675 1.00 45.78 85 ARG A N 1
ATOM 593 C CA . ARG A 1 85 ? -47.950 -11.371 49.551 1.00 45.78 85 ARG A CA 1
ATOM 594 C C . ARG A 1 85 ? -48.968 -10.822 48.543 1.00 45.78 85 ARG A C 1
ATOM 596 O O . ARG A 1 85 ? -50.131 -10.643 48.895 1.00 45.78 85 ARG A O 1
ATOM 603 N N . ARG A 1 86 ? -48.588 -10.691 47.267 1.00 33.34 86 ARG A N 1
ATOM 604 C CA . ARG A 1 86 ? -49.555 -10.621 46.159 1.00 33.34 86 ARG A CA 1
ATOM 605 C C . ARG A 1 86 ? -49.002 -11.281 44.896 1.00 33.34 86 ARG A C 1
ATOM 607 O O . ARG A 1 86 ? -48.106 -10.758 44.250 1.00 33.34 86 ARG A O 1
ATOM 614 N N . ARG A 1 87 ? -49.563 -12.445 44.546 1.00 44.62 87 ARG A N 1
ATOM 615 C CA . ARG A 1 87 ? -49.444 -13.022 43.200 1.00 44.62 87 ARG A CA 1
ATOM 616 C C . ARG A 1 87 ? -50.220 -12.128 42.232 1.00 44.62 87 ARG A C 1
ATOM 618 O O . ARG A 1 87 ? -51.383 -11.834 42.499 1.00 44.62 87 ARG A O 1
ATOM 625 N N . VAL A 1 88 ? -49.608 -11.757 41.114 1.00 35.00 88 VAL A N 1
ATOM 626 C CA . VAL A 1 88 ? -50.316 -11.250 39.932 1.00 35.00 88 VAL A CA 1
ATOM 627 C C . VAL A 1 88 ? -49.944 -12.157 38.766 1.00 35.00 88 VAL A C 1
ATOM 629 O O . VAL A 1 88 ? -48.789 -12.543 38.615 1.00 35.00 88 VAL A O 1
ATOM 632 N N . GLY A 1 89 ? -50.978 -12.606 38.059 1.00 32.56 89 GLY A N 1
ATOM 633 C CA . GLY A 1 89 ? -50.930 -13.680 37.080 1.00 32.56 89 GLY A CA 1
ATOM 634 C C . GLY A 1 89 ? -50.242 -13.294 35.777 1.00 32.56 89 GLY A C 1
ATOM 635 O O . GLY A 1 89 ? -50.169 -12.125 35.408 1.00 32.56 89 GLY A O 1
ATOM 636 N N . GLY A 1 90 ? -49.760 -14.331 35.093 1.00 40.41 90 GLY A N 1
ATOM 637 C CA . GLY A 1 90 ? -49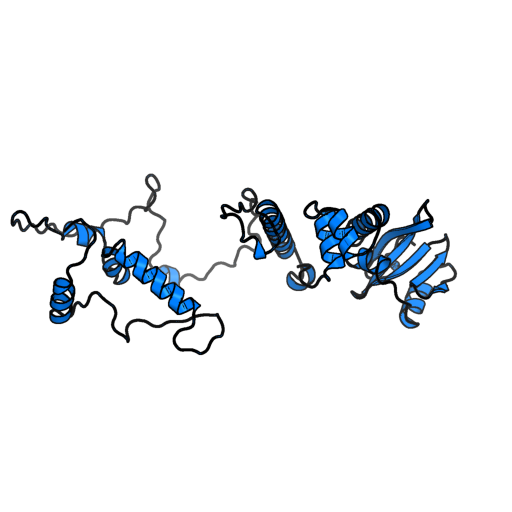.115 -14.235 33.797 1.00 40.41 90 GLY A CA 1
ATOM 638 C C . GLY A 1 90 ? -50.054 -13.727 32.707 1.00 40.41 90 GLY A C 1
ATOM 639 O O . GLY A 1 90 ? -51.180 -14.197 32.550 1.00 40.41 90 GLY A O 1
ATOM 640 N N . GLY A 1 91 ? -49.532 -12.793 31.925 1.00 32.69 91 GLY A N 1
ATOM 641 C CA . GLY A 1 91 ? -50.050 -12.380 30.632 1.00 32.69 91 GLY A CA 1
ATOM 642 C C . GLY A 1 91 ? -48.853 -12.012 29.769 1.00 32.69 91 GLY A C 1
ATOM 643 O O . GLY A 1 91 ? -48.082 -11.133 30.143 1.00 32.69 91 GLY A O 1
ATOM 644 N N . GLY A 1 92 ? -48.653 -12.749 28.674 1.00 44.19 92 GLY A N 1
ATOM 645 C CA . GLY A 1 92 ? -47.482 -12.647 27.807 1.00 44.19 92 GLY A CA 1
ATOM 646 C C . GLY A 1 92 ? -47.221 -11.218 27.337 1.00 44.19 92 GLY A C 1
ATOM 647 O O . GLY A 1 92 ? -48.010 -10.656 26.581 1.00 44.19 92 GLY A O 1
ATOM 648 N N . ALA A 1 93 ? -46.099 -10.650 27.773 1.00 40.06 93 ALA A N 1
ATOM 649 C CA . ALA A 1 93 ? -45.641 -9.342 27.344 1.00 40.06 93 ALA A CA 1
ATOM 650 C C . ALA A 1 93 ? -44.579 -9.506 26.252 1.00 40.06 93 ALA A C 1
ATOM 652 O O . ALA A 1 93 ? -43.506 -10.075 26.454 1.00 40.06 93 ALA A O 1
ATOM 653 N N . GLN A 1 94 ? -44.927 -9.012 25.068 1.00 47.16 94 GLN A N 1
ATOM 654 C CA . GLN A 1 94 ? -44.016 -8.757 23.961 1.00 47.16 94 GLN A CA 1
ATOM 655 C C . GLN A 1 94 ? -42.820 -7.935 24.462 1.00 47.16 94 GLN A C 1
ATOM 657 O O . GLN A 1 94 ? -42.996 -6.908 25.116 1.00 47.16 94 GLN A O 1
ATOM 662 N N . ARG A 1 95 ? -41.603 -8.406 24.170 1.00 41.53 95 ARG A N 1
ATOM 663 C CA . ARG A 1 95 ? -40.355 -7.760 24.596 1.00 41.53 95 ARG A CA 1
ATOM 664 C C . ARG A 1 95 ? -40.255 -6.370 23.958 1.00 41.53 95 ARG A C 1
ATOM 666 O O . ARG A 1 95 ? -40.160 -6.257 22.738 1.00 41.53 95 ARG A O 1
ATOM 673 N N . MET A 1 96 ? -40.298 -5.323 24.779 1.00 46.22 96 MET A N 1
ATOM 674 C CA . MET A 1 96 ? -40.011 -3.955 24.346 1.00 46.22 96 MET A CA 1
ATOM 675 C C . MET A 1 96 ? -38.511 -3.798 24.057 1.00 46.22 96 MET A C 1
ATOM 677 O O . MET A 1 96 ? -37.677 -4.362 24.763 1.00 46.22 96 MET A O 1
ATOM 681 N N . SER A 1 97 ? -38.177 -3.041 23.009 1.00 48.47 97 SER A N 1
ATOM 682 C CA . SER A 1 97 ? -36.798 -2.670 22.662 1.00 48.47 97 SER A CA 1
ATOM 683 C C . SER A 1 97 ? -36.126 -1.910 23.817 1.00 48.47 97 SER A C 1
ATOM 685 O O . SER A 1 97 ? -36.745 -1.039 24.427 1.00 48.47 97 SER A O 1
ATOM 687 N N . ALA A 1 98 ? -34.844 -2.199 24.076 1.00 47.34 98 ALA A N 1
ATOM 688 C CA . ALA A 1 98 ? -34.028 -1.543 25.107 1.00 47.34 98 ALA A CA 1
ATOM 689 C C . ALA A 1 98 ? -33.719 -0.058 24.808 1.00 47.34 98 ALA A C 1
ATOM 691 O O . ALA A 1 98 ? -33.243 0.667 25.677 1.00 47.34 98 ALA A O 1
ATOM 692 N N . ILE A 1 99 ? -34.005 0.407 23.587 1.00 47.47 99 ILE A N 1
ATOM 693 C CA . ILE A 1 99 ? -33.871 1.808 23.175 1.00 47.47 99 ILE A CA 1
ATOM 694 C C . ILE A 1 99 ? -35.267 2.436 23.149 1.00 47.47 99 ILE A C 1
ATOM 696 O O . ILE A 1 99 ? -36.114 2.039 22.342 1.00 47.47 99 ILE A O 1
ATOM 700 N N . GLY A 1 100 ? -35.502 3.414 24.029 1.00 45.44 100 GLY A N 1
ATOM 701 C CA . GLY A 1 100 ? -36.777 4.128 24.126 1.00 45.44 100 GLY A CA 1
ATOM 702 C C . GLY A 1 100 ? -37.194 4.760 22.793 1.00 45.44 100 GLY A C 1
ATOM 703 O O . GLY A 1 100 ? -36.384 5.374 22.105 1.00 45.44 100 GLY A O 1
ATOM 704 N N . GLY A 1 101 ? -38.464 4.589 22.415 1.00 58.56 101 GLY A N 1
ATOM 705 C CA . GLY A 1 101 ? -39.039 5.131 21.175 1.00 58.56 101 GLY A CA 1
ATOM 706 C C . GLY A 1 101 ? -38.899 4.238 19.937 1.00 58.56 101 GLY A C 1
ATOM 707 O O . GLY A 1 101 ? -39.524 4.519 18.916 1.00 58.56 101 GLY A O 1
ATOM 708 N N . ARG A 1 102 ? -38.144 3.136 20.015 1.00 44.91 102 ARG A N 1
ATOM 709 C CA . ARG A 1 102 ? -38.072 2.130 18.947 1.00 44.91 102 ARG A CA 1
ATOM 710 C C . ARG A 1 102 ? -39.095 1.024 19.215 1.00 44.91 102 ARG A C 1
ATOM 712 O O . ARG A 1 102 ? -39.167 0.502 20.326 1.00 44.91 102 ARG A O 1
ATOM 719 N N . GLY A 1 103 ? -39.900 0.680 18.208 1.00 63.34 103 GLY A N 1
ATOM 720 C CA . GLY A 1 103 ? -40.808 -0.470 18.281 1.00 63.34 103 GLY A CA 1
ATOM 721 C C . GLY A 1 103 ? -40.054 -1.784 18.547 1.00 63.34 103 GLY A C 1
ATOM 722 O O . GLY A 1 103 ? -38.829 -1.818 18.409 1.00 63.34 103 GLY A O 1
ATOM 723 N N . PRO A 1 104 ? -40.754 -2.860 18.946 1.00 59.38 104 PRO A N 1
ATOM 724 C CA . PRO A 1 104 ? -40.125 -4.161 19.163 1.00 59.38 104 PRO A CA 1
ATOM 725 C C . PRO A 1 104 ? -39.389 -4.613 17.897 1.00 59.38 104 PRO A C 1
ATOM 727 O O . PRO A 1 104 ? -39.931 -4.512 16.793 1.00 59.38 104 PRO A O 1
ATOM 730 N N . ASP A 1 105 ? -38.154 -5.098 18.059 1.00 59.50 105 ASP A N 1
ATOM 731 C CA . ASP A 1 105 ? -37.397 -5.645 16.937 1.00 59.50 105 ASP A CA 1
ATOM 732 C C . ASP A 1 105 ? -38.181 -6.817 16.320 1.00 59.50 105 ASP A C 1
ATOM 734 O O . ASP A 1 105 ? -38.737 -7.646 17.056 1.00 59.50 105 ASP A O 1
ATOM 738 N N . PRO A 1 106 ? -38.259 -6.908 14.980 1.00 68.94 106 PRO A N 1
ATOM 739 C CA . PRO A 1 106 ? -38.913 -8.032 14.332 1.00 68.94 106 PRO A CA 1
ATOM 740 C C . PRO A 1 106 ? -38.214 -9.322 14.769 1.00 68.94 106 PRO A C 1
ATOM 742 O O . PRO A 1 106 ? -37.036 -9.534 14.489 1.00 68.94 106 PRO A O 1
ATOM 745 N N . SER A 1 107 ? -38.944 -10.182 15.476 1.00 70.62 107 SER A N 1
ATOM 746 C CA . SER A 1 107 ? -38.442 -11.475 15.934 1.00 70.62 107 SER A CA 1
ATOM 747 C C . SER A 1 107 ? -39.057 -12.604 15.116 1.00 70.62 107 SER A C 1
ATOM 749 O O . SER A 1 107 ? -40.197 -12.529 14.658 1.00 70.62 107 SER A O 1
ATOM 751 N N . VAL A 1 108 ? -38.280 -13.668 14.923 1.00 78.81 108 VAL A N 1
ATOM 752 C CA . VAL A 1 108 ? -38.725 -14.911 14.289 1.00 78.81 108 VAL A CA 1
ATOM 753 C C . VAL A 1 108 ? -38.499 -16.046 15.288 1.00 78.81 108 VAL A C 1
ATOM 755 O O . VAL A 1 108 ? -37.434 -16.091 15.909 1.00 78.81 108 VAL A O 1
ATOM 758 N N . PRO A 1 109 ? -39.454 -16.979 15.462 1.00 82.62 109 PRO A N 1
ATOM 759 C CA . PRO A 1 109 ? -39.248 -18.147 16.311 1.00 82.62 109 PRO A CA 1
ATOM 760 C C . PRO A 1 109 ? -37.990 -18.920 15.903 1.00 82.62 109 PRO A C 1
ATOM 762 O O . PRO A 1 109 ? -37.798 -19.196 14.718 1.00 82.62 109 PRO A O 1
ATOM 765 N N . ALA A 1 110 ? -37.167 -19.335 16.870 1.00 70.06 110 ALA A N 1
ATOM 766 C CA . ALA A 1 110 ? -35.896 -20.016 16.599 1.00 70.06 110 ALA A CA 1
ATOM 767 C C . ALA A 1 110 ? -36.064 -21.226 15.663 1.00 70.06 110 ALA A C 1
ATOM 769 O O . ALA A 1 110 ? -35.320 -21.380 14.702 1.00 70.06 110 ALA A O 1
ATOM 770 N N . ALA A 1 111 ? -37.107 -22.038 15.860 1.00 80.06 111 ALA A N 1
ATOM 771 C CA . ALA A 1 111 ? -37.390 -23.184 14.995 1.00 80.06 111 ALA A CA 1
ATOM 772 C C . ALA A 1 111 ? -37.742 -22.797 13.542 1.00 80.06 111 ALA A C 1
ATOM 774 O O . ALA A 1 111 ? -37.533 -23.586 12.623 1.00 80.06 111 ALA A O 1
ATOM 775 N N . ALA A 1 112 ? -38.295 -21.603 13.313 1.00 84.12 112 ALA A N 1
ATOM 776 C CA . ALA A 1 112 ? -38.528 -21.072 11.971 1.00 84.12 112 ALA A CA 1
ATOM 777 C C . ALA A 1 112 ? -37.238 -20.493 11.366 1.00 84.12 112 ALA A C 1
ATOM 779 O O . ALA A 1 112 ? -36.990 -20.697 10.181 1.00 84.12 112 ALA A O 1
ATOM 780 N N . ALA A 1 113 ? -36.385 -19.859 12.178 1.00 82.19 113 ALA A N 1
ATOM 781 C CA . ALA A 1 113 ? -35.063 -19.400 11.752 1.00 82.19 113 ALA A CA 1
ATOM 782 C C . ALA A 1 113 ? -34.161 -20.573 11.326 1.00 82.19 113 ALA A C 1
ATOM 784 O O . ALA A 1 113 ? -33.595 -20.536 10.241 1.00 82.19 113 ALA A O 1
ATOM 785 N N . TRP A 1 114 ? -34.118 -21.655 12.112 1.00 82.38 114 TRP A N 1
ATOM 786 C CA . TRP A 1 114 ? -33.336 -22.864 11.811 1.00 82.38 114 TRP A CA 1
ATOM 787 C C . TRP A 1 114 ? -33.819 -23.637 10.577 1.00 82.38 114 TRP A C 1
ATOM 789 O O . TRP A 1 114 ? -33.042 -24.354 9.956 1.00 82.38 114 TRP A O 1
ATOM 799 N N . ARG A 1 115 ? -35.100 -23.508 10.210 1.00 88.69 115 ARG A N 1
ATOM 800 C CA . ARG A 1 115 ? -35.667 -24.131 9.000 1.00 88.69 115 ARG A CA 1
ATOM 801 C C . ARG A 1 115 ? -35.522 -23.275 7.748 1.00 88.69 115 ARG A C 1
ATOM 803 O O . ARG A 1 115 ? -35.746 -23.770 6.643 1.00 88.69 115 ARG A O 1
ATOM 810 N N . ARG A 1 116 ? -35.189 -21.994 7.897 1.00 83.81 116 ARG A N 1
ATOM 811 C CA . ARG A 1 116 ? -34.988 -21.095 6.767 1.00 83.81 116 ARG A CA 1
ATOM 812 C C . ARG A 1 116 ? -33.694 -21.482 6.055 1.00 83.81 116 ARG A C 1
ATOM 814 O O . ARG A 1 116 ? -32.649 -21.590 6.685 1.00 83.81 116 ARG A O 1
ATOM 821 N N . ARG A 1 117 ? -33.744 -21.618 4.727 1.00 82.31 117 ARG A N 1
ATOM 822 C CA . ARG A 1 117 ? -32.519 -21.584 3.921 1.00 82.31 117 ARG A CA 1
ATOM 823 C C . ARG A 1 117 ? -32.002 -20.142 3.902 1.00 82.31 117 ARG A C 1
ATOM 825 O O . ARG A 1 117 ? -32.784 -19.259 3.527 1.00 82.31 117 ARG A O 1
ATOM 832 N N . PRO A 1 118 ? -30.756 -19.877 4.337 1.00 78.06 118 PRO A N 1
ATOM 833 C CA . PRO A 1 118 ? -30.144 -18.570 4.152 1.00 78.06 118 PRO A CA 1
ATOM 834 C C . PRO A 1 118 ? -30.274 -18.182 2.681 1.00 78.06 118 PRO A C 1
ATOM 836 O O . PRO A 1 118 ? -30.057 -19.019 1.806 1.00 78.06 118 PRO A O 1
ATOM 839 N N . ALA A 1 119 ? -30.707 -16.951 2.422 1.00 77.06 119 ALA A N 1
ATOM 840 C CA . ALA A 1 119 ? -30.592 -16.425 1.072 1.00 77.06 119 ALA A CA 1
ATOM 841 C C . ALA A 1 119 ? -29.103 -16.301 0.741 1.00 77.06 119 ALA A C 1
ATOM 843 O O . ALA A 1 119 ? -28.289 -16.132 1.657 1.00 77.06 119 ALA A O 1
ATOM 844 N N . ASP A 1 120 ? -28.773 -16.359 -0.545 1.00 78.94 120 ASP A N 1
ATOM 845 C CA . ASP A 1 120 ? -27.424 -16.039 -0.982 1.00 78.94 120 ASP A CA 1
ATOM 846 C C . ASP A 1 120 ? -27.052 -14.651 -0.458 1.00 78.94 120 ASP A C 1
ATOM 848 O O . ASP A 1 120 ? -27.875 -13.725 -0.435 1.00 78.94 120 ASP A O 1
ATOM 852 N N . LEU A 1 121 ? -25.820 -14.537 0.038 1.00 66.62 121 LEU A N 1
ATOM 853 C CA . LEU A 1 121 ? -25.295 -13.258 0.487 1.00 66.62 121 LEU A CA 1
ATOM 854 C C . LEU A 1 121 ? -25.410 -12.265 -0.675 1.00 66.62 121 LEU A C 1
ATOM 856 O O . LEU A 1 121 ? -25.049 -12.617 -1.802 1.00 66.62 121 LEU A O 1
ATOM 860 N N . PRO A 1 122 ? -25.906 -11.040 -0.429 1.00 67.19 122 PRO A N 1
ATOM 861 C CA . PRO A 1 122 ? -25.832 -9.995 -1.430 1.00 67.19 122 PRO A CA 1
ATOM 862 C C . PRO A 1 122 ? -24.373 -9.865 -1.863 1.00 67.19 122 PRO A C 1
ATOM 864 O O . PRO A 1 122 ? -23.504 -9.596 -1.038 1.00 67.19 122 PRO A O 1
ATOM 867 N N . VAL A 1 123 ? -24.111 -10.087 -3.149 1.00 62.78 123 VAL A N 1
ATOM 868 C CA . VAL A 1 123 ? -22.777 -9.889 -3.739 1.00 62.78 123 VAL A CA 1
ATOM 869 C C . VAL A 1 123 ? -22.363 -8.417 -3.716 1.00 62.78 123 VAL A C 1
ATOM 871 O O . VAL A 1 123 ? -21.184 -8.104 -3.812 1.00 62.78 123 VAL A O 1
ATOM 874 N N . ASP A 1 124 ? -23.334 -7.522 -3.535 1.00 61.34 124 ASP A N 1
ATOM 875 C CA . ASP A 1 124 ? -23.129 -6.095 -3.360 1.00 61.34 124 ASP A CA 1
ATOM 876 C C . ASP A 1 124 ? -23.687 -5.669 -1.996 1.00 61.34 124 ASP A C 1
ATOM 878 O O . ASP A 1 124 ? -24.900 -5.644 -1.766 1.00 61.34 124 ASP A O 1
ATOM 882 N N . PHE A 1 125 ? -22.788 -5.340 -1.069 1.00 60.91 125 PHE A N 1
ATOM 883 C CA . PHE A 1 125 ? -23.145 -4.781 0.239 1.00 60.91 125 PHE A CA 1
ATOM 884 C C . PHE A 1 125 ? -23.484 -3.280 0.170 1.00 60.91 125 PHE A C 1
ATOM 886 O O . PHE A 1 125 ? -23.645 -2.633 1.210 1.00 60.91 125 PHE A O 1
ATOM 893 N N . GLY A 1 126 ? -23.599 -2.723 -1.041 1.00 58.47 126 GLY A N 1
ATOM 894 C CA . GLY A 1 126 ? -23.634 -1.297 -1.314 1.00 58.47 126 GLY A CA 1
ATOM 895 C C . GLY A 1 126 ? -22.278 -0.656 -1.024 1.00 58.47 126 GLY A C 1
ATOM 896 O O . GLY A 1 126 ? -21.509 -1.129 -0.183 1.00 58.47 126 GLY A O 1
ATOM 897 N N . ARG A 1 127 ? -21.981 0.480 -1.671 1.00 55.06 127 ARG A N 1
ATOM 898 C CA . ARG A 1 127 ? -20.858 1.335 -1.253 1.00 55.06 127 ARG A CA 1
ATOM 899 C C . ARG A 1 127 ? -21.054 1.679 0.220 1.00 55.06 127 ARG A C 1
ATOM 901 O O . ARG A 1 127 ? -21.923 2.488 0.558 1.00 55.06 127 ARG A O 1
ATOM 908 N N . ARG A 1 128 ? -20.280 1.038 1.101 1.00 58.66 128 ARG A N 1
ATOM 909 C CA . ARG A 1 128 ? -20.342 1.297 2.538 1.00 58.66 128 ARG A CA 1
ATOM 910 C C . ARG A 1 128 ? -20.115 2.786 2.732 1.00 58.66 128 ARG A C 1
ATOM 912 O O . ARG A 1 128 ? -19.099 3.334 2.310 1.00 58.66 128 ARG A O 1
ATOM 919 N N . ARG A 1 129 ? -21.084 3.451 3.360 1.00 51.50 129 ARG A N 1
ATOM 920 C CA . ARG A 1 129 ? -20.886 4.803 3.874 1.00 51.50 129 ARG A CA 1
ATOM 921 C C . ARG A 1 129 ? -19.667 4.718 4.783 1.00 51.50 129 ARG A C 1
ATOM 923 O O . ARG A 1 129 ? -19.735 4.052 5.816 1.00 51.50 129 ARG A O 1
ATOM 930 N N . VAL A 1 130 ? -18.573 5.370 4.402 1.00 54.19 130 VAL A N 1
ATOM 931 C CA . VAL A 1 130 ? -17.498 5.677 5.340 1.00 54.19 130 VAL A CA 1
ATOM 932 C C . VAL A 1 130 ? -18.122 6.657 6.330 1.00 54.19 130 VAL A C 1
ATOM 934 O O . VAL A 1 130 ? -18.140 7.867 6.113 1.00 54.19 130 VAL A O 1
ATOM 937 N N . LEU A 1 131 ? -18.772 6.120 7.368 1.00 52.06 131 LEU A N 1
ATOM 938 C CA . LEU A 1 131 ? -19.043 6.872 8.585 1.00 52.06 131 LEU A CA 1
ATOM 939 C C . LEU A 1 131 ? -17.698 7.477 8.984 1.00 52.06 131 LEU A C 1
ATOM 941 O O . LEU A 1 131 ? -16.691 6.776 8.883 1.00 52.06 131 LEU A O 1
ATOM 945 N N . GLY A 1 132 ? -17.694 8.782 9.289 1.00 56.72 132 GLY A N 1
ATOM 946 C CA . GLY A 1 132 ? -16.483 9.591 9.455 1.00 56.72 132 GLY A CA 1
ATOM 947 C C . GLY A 1 132 ? -15.355 8.796 10.103 1.00 56.72 132 GLY A C 1
ATOM 948 O O . GLY A 1 132 ? -15.616 8.067 11.057 1.00 56.72 132 GLY A O 1
ATOM 949 N N . GLY A 1 133 ? -14.161 8.886 9.504 1.00 59.66 133 GLY A N 1
ATOM 950 C CA . GLY A 1 133 ? -13.051 7.961 9.733 1.00 59.66 133 GLY A CA 1
ATOM 951 C C . GLY A 1 133 ? -12.815 7.625 11.209 1.00 59.66 133 GLY A C 1
ATOM 952 O O . GLY A 1 133 ? -13.133 8.445 12.074 1.00 59.66 133 GLY A O 1
ATOM 953 N N . PRO A 1 134 ? -12.280 6.425 11.494 1.00 58.75 134 PRO A N 1
ATOM 954 C CA . PRO A 1 134 ? -12.141 5.916 12.854 1.00 58.75 134 PRO A CA 1
ATOM 955 C C . PRO A 1 134 ? -11.511 6.973 13.757 1.00 58.75 134 PRO A C 1
ATOM 957 O O . PRO A 1 134 ? -10.404 7.442 13.498 1.00 58.75 134 PRO A O 1
ATOM 960 N N . ARG A 1 135 ? -12.255 7.380 14.788 1.00 58.72 135 ARG A N 1
ATOM 961 C CA . ARG A 1 135 ? -11.753 8.288 15.813 1.00 58.72 135 ARG A CA 1
ATOM 962 C C . ARG A 1 135 ? -11.034 7.464 16.861 1.00 58.72 135 ARG A C 1
ATOM 964 O O . ARG A 1 135 ? -11.602 6.528 17.421 1.00 58.72 135 ARG A O 1
ATOM 971 N N . SER A 1 136 ? -9.777 7.808 17.100 1.00 60.69 136 SER A N 1
ATOM 972 C CA . SER A 1 136 ? -9.051 7.348 18.267 1.00 60.69 136 SER A CA 1
ATOM 973 C C . SER A 1 136 ? -9.549 8.167 19.456 1.00 60.69 136 SER A C 1
ATOM 975 O O . SER A 1 136 ? -8.959 9.183 19.808 1.00 60.69 136 SER A O 1
ATOM 977 N N . ASP A 1 137 ? -10.628 7.737 20.107 1.00 57.16 137 ASP A N 1
ATOM 978 C CA . ASP A 1 137 ? -11.042 8.301 21.405 1.00 57.16 137 ASP A CA 1
ATOM 979 C C . ASP A 1 137 ? -10.075 7.851 22.536 1.00 57.16 137 ASP A C 1
ATOM 981 O O . ASP A 1 137 ? -10.463 7.658 23.688 1.00 57.16 137 ASP A O 1
ATOM 985 N N . VAL A 1 138 ? -8.802 7.614 22.197 1.00 62.47 138 VAL A N 1
ATOM 986 C CA . VAL A 1 138 ? -7.814 6.909 23.013 1.00 62.47 138 VAL A CA 1
ATOM 987 C C . VAL A 1 138 ? -7.036 7.910 23.864 1.00 62.47 138 VAL A C 1
ATOM 989 O O . VAL A 1 138 ? -6.591 8.962 23.402 1.00 62.47 138 VAL A O 1
ATOM 992 N N . VAL A 1 139 ? -6.843 7.534 25.127 1.00 72.06 139 VAL A N 1
ATOM 993 C CA . VAL A 1 139 ? -5.810 8.069 26.024 1.00 72.06 139 VAL A CA 1
ATOM 994 C C . VAL A 1 139 ? -4.473 8.153 25.275 1.00 72.06 139 VAL A C 1
ATOM 996 O O . VAL A 1 139 ? -4.142 7.256 24.505 1.00 72.06 139 VAL A O 1
ATOM 999 N N . ALA A 1 140 ? -3.694 9.218 25.481 1.00 75.88 140 ALA A N 1
ATOM 1000 C CA . ALA A 1 140 ? -2.410 9.371 24.796 1.00 75.88 140 ALA A CA 1
ATOM 1001 C C . ALA A 1 140 ? -1.548 8.092 24.932 1.00 75.88 140 ALA A C 1
ATOM 1003 O O . ALA A 1 140 ? -1.451 7.548 26.038 1.00 75.88 140 ALA A O 1
ATOM 1004 N N . PRO A 1 141 ? -0.949 7.593 23.833 1.00 81.94 141 PRO A N 1
ATOM 1005 C CA . PRO A 1 141 ? -0.144 6.377 23.876 1.00 81.94 141 PRO A CA 1
ATOM 1006 C C . PRO A 1 141 ? 1.049 6.538 24.839 1.00 81.94 141 PRO A C 1
ATOM 1008 O O . PRO A 1 141 ? 1.578 7.647 24.973 1.00 81.94 141 PRO A O 1
ATOM 1011 N N . PRO A 1 142 ? 1.502 5.455 25.505 1.00 85.25 142 PRO A N 1
ATOM 1012 C CA . PRO A 1 142 ? 2.715 5.484 26.316 1.00 85.25 142 PRO A CA 1
ATOM 1013 C C . PRO A 1 142 ? 3.919 5.999 25.521 1.00 85.25 142 PRO A C 1
ATOM 1015 O O . PRO A 1 142 ? 4.149 5.572 24.389 1.00 85.25 142 PRO A O 1
ATOM 1018 N N . ALA A 1 143 ? 4.724 6.872 26.133 1.00 84.06 143 ALA A N 1
ATOM 1019 C CA . ALA A 1 143 ? 5.867 7.515 25.473 1.00 84.06 143 ALA A CA 1
ATOM 1020 C C . ALA A 1 143 ? 6.900 6.515 24.911 1.00 84.06 143 ALA A C 1
ATOM 1022 O O . ALA A 1 143 ? 7.562 6.798 23.915 1.00 84.06 143 ALA A O 1
ATOM 1023 N N . GLU A 1 144 ? 7.002 5.332 25.518 1.00 89.19 144 GLU A N 1
ATOM 1024 C CA . GLU A 1 144 ? 7.889 4.232 25.115 1.00 89.19 144 GLU A CA 1
ATOM 1025 C C . GLU A 1 144 ? 7.627 3.724 23.689 1.00 89.19 144 GLU A C 1
ATOM 1027 O O . GLU A 1 144 ? 8.525 3.172 23.057 1.00 89.19 144 GLU A O 1
ATOM 1032 N N . LEU A 1 145 ? 6.417 3.934 23.158 1.00 85.06 145 LEU A N 1
ATOM 1033 C CA . LEU A 1 145 ? 6.051 3.528 21.800 1.00 85.06 145 LEU A CA 1
ATOM 1034 C C . LEU A 1 145 ? 6.620 4.456 20.713 1.00 85.06 145 LEU A C 1
ATOM 1036 O O . LEU A 1 145 ? 6.570 4.114 19.532 1.00 85.06 145 LEU A O 1
ATOM 1040 N N . GLY A 1 146 ? 7.161 5.621 21.084 1.00 85.25 146 GLY A N 1
ATOM 1041 C CA . GLY A 1 146 ? 7.824 6.531 20.146 1.00 85.25 146 GLY A CA 1
ATOM 1042 C C . GLY A 1 146 ? 6.887 7.271 19.182 1.00 85.25 146 GLY A C 1
ATOM 1043 O O . GLY A 1 146 ? 7.355 7.817 18.184 1.00 85.25 146 GLY A O 1
ATOM 1044 N N . PHE A 1 147 ? 5.580 7.312 19.456 1.00 83.75 147 PHE A N 1
ATOM 1045 C CA . PHE A 1 147 ? 4.617 8.144 18.732 1.00 83.75 147 PHE A CA 1
ATOM 1046 C C . PHE A 1 147 ? 3.617 8.796 19.690 1.00 83.75 147 PHE A C 1
ATOM 1048 O O . PHE A 1 147 ? 3.324 8.268 20.759 1.00 83.75 147 PHE A O 1
ATOM 1055 N N . ASP A 1 148 ? 3.103 9.960 19.302 1.00 87.19 148 ASP A N 1
ATOM 1056 C CA . ASP A 1 148 ? 2.096 10.727 20.034 1.00 87.19 148 ASP A CA 1
ATOM 1057 C C . ASP A 1 148 ? 0.669 10.379 19.571 1.00 87.19 148 ASP A C 1
ATOM 1059 O O . ASP A 1 148 ? 0.464 9.551 18.680 1.00 87.19 148 ASP A O 1
ATOM 1063 N N . ALA A 1 149 ? -0.346 11.020 20.159 1.00 85.12 149 ALA A N 1
ATOM 1064 C CA . ALA A 1 149 ? -1.742 10.812 19.762 1.00 85.12 149 ALA A CA 1
ATOM 1065 C C . ALA A 1 149 ? -1.979 11.113 18.266 1.00 85.12 149 ALA A C 1
ATOM 1067 O O . ALA A 1 149 ? -2.648 10.345 17.582 1.00 85.12 149 ALA A O 1
ATOM 1068 N N . ALA A 1 150 ? -1.347 12.161 17.724 1.00 85.44 150 ALA A N 1
ATOM 1069 C CA . ALA A 1 150 ? -1.427 12.487 16.299 1.00 85.44 150 ALA A CA 1
ATOM 1070 C C . ALA A 1 150 ? -0.731 11.435 15.410 1.00 85.44 150 ALA A C 1
ATOM 1072 O O . ALA A 1 150 ? -1.137 11.182 14.274 1.00 85.44 150 ALA A O 1
ATOM 1073 N N . GLY A 1 151 ? 0.347 10.818 15.891 1.00 86.50 151 GLY A N 1
ATOM 1074 C CA . GLY A 1 151 ? 0.989 9.663 15.274 1.00 86.50 151 GLY A CA 1
ATOM 1075 C C . GLY A 1 151 ? 0.070 8.445 15.252 1.00 86.50 151 GLY A C 1
ATOM 1076 O O . GLY A 1 151 ? -0.056 7.809 14.204 1.00 86.50 151 GLY A O 1
ATOM 1077 N N . LEU A 1 152 ? -0.623 8.172 16.361 1.00 87.19 152 LEU A N 1
ATOM 1078 C CA . LEU A 1 152 ? -1.612 7.098 16.451 1.00 87.19 152 LEU A CA 1
ATOM 1079 C C . LEU A 1 152 ? -2.778 7.321 15.481 1.00 87.19 152 LEU A C 1
ATOM 1081 O O . LEU A 1 152 ? -3.113 6.411 14.726 1.00 87.19 152 LEU A O 1
ATOM 1085 N N . ASP A 1 153 ? -3.330 8.534 15.417 1.00 85.88 153 ASP A N 1
ATOM 1086 C CA . ASP A 1 153 ? -4.392 8.892 14.467 1.00 85.88 153 ASP A CA 1
ATOM 1087 C C . ASP A 1 153 ? -3.976 8.628 13.016 1.00 85.88 153 ASP A C 1
ATOM 1089 O O . ASP A 1 153 ? -4.735 8.060 12.227 1.00 85.88 153 ASP A O 1
ATOM 1093 N N . ARG A 1 154 ? -2.736 8.984 12.655 1.00 88.25 154 ARG A N 1
ATOM 1094 C CA . ARG A 1 154 ? -2.194 8.726 11.313 1.00 88.25 154 ARG A CA 1
ATOM 1095 C C . ARG A 1 154 ? -2.050 7.234 11.023 1.00 88.25 154 ARG A C 1
ATOM 1097 O O . ARG A 1 154 ? -2.313 6.830 9.892 1.00 88.25 154 ARG A O 1
ATOM 1104 N N . LEU A 1 155 ? -1.661 6.422 12.008 1.00 88.56 155 LEU A N 1
ATOM 1105 C CA . LEU A 1 155 ? -1.584 4.961 11.877 1.00 88.56 155 LEU A CA 1
ATOM 1106 C C . LEU A 1 155 ? -2.974 4.329 11.737 1.00 88.56 155 LEU A C 1
ATOM 1108 O O . LEU A 1 155 ? -3.180 3.491 10.863 1.00 88.56 155 LEU A O 1
ATOM 1112 N N . VAL A 1 156 ? -3.947 4.769 12.535 1.00 87.75 156 VAL A N 1
ATOM 1113 C CA . VAL A 1 156 ? -5.341 4.310 12.459 1.00 87.75 156 VAL A CA 1
ATOM 1114 C C . VAL A 1 156 ? -5.954 4.661 11.098 1.00 87.75 156 VAL A C 1
ATOM 1116 O O . VAL A 1 156 ? -6.555 3.808 10.442 1.00 87.75 156 VAL A O 1
ATOM 1119 N N . ALA A 1 157 ? -5.740 5.888 10.617 1.00 86.38 157 ALA A N 1
ATOM 1120 C CA . ALA A 1 157 ? -6.185 6.320 9.294 1.00 86.38 157 ALA A CA 1
ATOM 1121 C C . ALA A 1 157 ? -5.474 5.584 8.144 1.00 86.38 157 ALA A C 1
ATOM 1123 O O . ALA A 1 157 ? -6.024 5.485 7.044 1.00 86.38 157 ALA A O 1
ATOM 1124 N N . ASP A 1 158 ? -4.240 5.120 8.353 1.00 89.44 158 ASP A N 1
ATOM 1125 C CA . ASP A 1 158 ? -3.506 4.285 7.400 1.00 89.44 158 ASP A CA 1
ATOM 1126 C C . ASP A 1 158 ? -4.082 2.870 7.326 1.00 89.44 158 ASP A C 1
ATOM 1128 O O . ASP A 1 158 ? -4.427 2.397 6.244 1.00 89.44 158 ASP A O 1
ATOM 1132 N N . ALA A 1 159 ? -4.258 2.230 8.485 1.00 88.62 159 ALA A N 1
ATOM 1133 C CA . ALA A 1 159 ? -4.821 0.892 8.602 1.00 88.62 159 ALA A CA 1
ATOM 1134 C C . ALA A 1 159 ? -6.236 0.825 8.011 1.00 88.62 159 ALA A C 1
ATOM 1136 O O . ALA A 1 159 ? -6.554 -0.100 7.267 1.00 88.62 159 ALA A O 1
ATOM 1137 N N . ALA A 1 160 ? -7.064 1.842 8.267 1.00 86.12 160 ALA A N 1
ATOM 1138 C CA . ALA A 1 160 ? -8.404 1.935 7.696 1.00 86.12 160 ALA A CA 1
ATOM 1139 C C . ALA A 1 160 ? -8.391 2.065 6.165 1.00 86.12 160 ALA A C 1
ATOM 1141 O O . ALA A 1 160 ? -9.215 1.450 5.492 1.00 86.12 160 ALA A O 1
ATOM 1142 N N . ALA A 1 161 ? -7.453 2.836 5.603 1.00 83.44 161 ALA A N 1
ATOM 1143 C CA . ALA A 1 161 ? -7.328 2.980 4.154 1.00 83.44 161 ALA A CA 1
ATOM 1144 C C . ALA A 1 161 ? -6.834 1.690 3.485 1.00 83.44 161 ALA A C 1
ATOM 1146 O O . ALA A 1 161 ? -7.371 1.307 2.450 1.00 83.44 161 ALA A O 1
ATOM 1147 N N . ARG A 1 162 ? -5.871 0.989 4.098 1.00 86.25 162 ARG A N 1
ATOM 1148 C CA . ARG A 1 162 ? -5.421 -0.339 3.647 1.00 86.25 162 ARG A CA 1
ATOM 1149 C C . ARG A 1 162 ? -6.563 -1.352 3.679 1.00 86.25 162 ARG A C 1
ATOM 1151 O O . ARG A 1 162 ? -6.803 -2.027 2.686 1.00 86.25 162 ARG A O 1
ATOM 1158 N N . ALA A 1 163 ? -7.309 -1.407 4.784 1.00 84.75 163 ALA A N 1
ATOM 1159 C CA . ALA A 1 163 ? -8.462 -2.292 4.916 1.00 84.75 163 ALA A CA 1
ATOM 1160 C C . ALA A 1 163 ? -9.544 -1.989 3.870 1.00 84.75 163 ALA A C 1
ATOM 1162 O O . ALA A 1 163 ? -10.125 -2.916 3.322 1.00 84.75 163 ALA A O 1
ATOM 1163 N N . ALA A 1 164 ? -9.791 -0.711 3.562 1.00 80.81 164 ALA A N 1
ATOM 1164 C CA . ALA A 1 164 ? -10.716 -0.326 2.501 1.00 80.81 164 ALA A CA 1
ATOM 1165 C C . ALA A 1 164 ? -10.232 -0.794 1.119 1.00 80.81 164 ALA A C 1
ATOM 1167 O O . ALA A 1 164 ? -11.016 -1.387 0.391 1.00 80.81 164 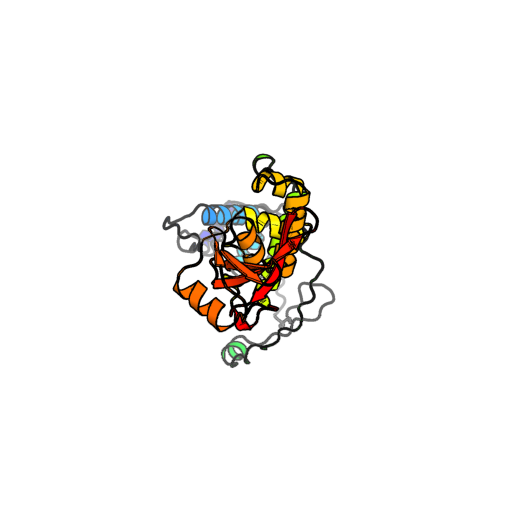ALA A O 1
ATOM 1168 N N . ALA A 1 165 ? -8.950 -0.605 0.790 1.00 80.12 165 ALA A N 1
ATOM 1169 C CA . ALA A 1 165 ? -8.381 -1.085 -0.472 1.00 80.12 165 ALA A CA 1
ATOM 1170 C C . ALA A 1 165 ? -8.478 -2.615 -0.609 1.00 80.12 165 ALA A C 1
ATOM 1172 O O . ALA A 1 165 ? -8.840 -3.118 -1.665 1.00 80.12 165 ALA A O 1
ATOM 1173 N N . CYS A 1 166 ? -8.263 -3.354 0.485 1.00 83.38 166 CYS A N 1
ATOM 1174 C CA . CYS A 1 166 ? -8.410 -4.812 0.516 1.00 83.38 166 CYS A CA 1
ATOM 1175 C C . CYS A 1 166 ? -9.837 -5.292 0.199 1.00 83.38 166 CYS A C 1
ATOM 1177 O O . CYS A 1 166 ? -10.012 -6.442 -0.182 1.00 83.38 166 CYS A O 1
ATOM 1179 N N . LEU A 1 167 ? -10.864 -4.455 0.387 1.00 81.88 167 LEU A N 1
ATOM 1180 C CA . LEU A 1 167 ? -12.246 -4.824 0.059 1.00 81.88 167 LEU A CA 1
ATOM 1181 C C . LEU A 1 167 ? -12.538 -4.750 -1.444 1.00 81.88 167 LEU A C 1
ATOM 1183 O O . LEU A 1 167 ? -13.434 -5.452 -1.904 1.00 81.88 167 LEU A O 1
ATOM 1187 N N . ASP A 1 168 ? -11.802 -3.913 -2.176 1.00 78.69 168 ASP A N 1
ATOM 1188 C CA . ASP A 1 168 ? -11.943 -3.737 -3.625 1.00 78.69 168 ASP A CA 1
ATOM 1189 C C . ASP A 1 168 ? -10.911 -4.572 -4.418 1.00 78.69 168 ASP A C 1
ATOM 1191 O O . ASP A 1 168 ? -11.043 -4.733 -5.632 1.00 78.69 168 ASP A O 1
ATOM 1195 N N . ALA A 1 169 ? -9.892 -5.104 -3.733 1.00 78.44 169 ALA A N 1
ATOM 1196 C CA . ALA A 1 169 ? -8.797 -5.885 -4.301 1.00 78.44 169 ALA A CA 1
ATOM 1197 C C . ALA A 1 169 ? -9.245 -7.265 -4.808 1.00 78.44 169 ALA A C 1
ATOM 1199 O O . ALA A 1 169 ? -10.073 -7.941 -4.190 1.00 78.44 169 ALA A O 1
ATOM 1200 N N . SER A 1 170 ? -8.635 -7.719 -5.908 1.00 80.56 170 SER A N 1
ATOM 1201 C CA . SER A 1 170 ? -8.834 -9.091 -6.399 1.00 80.56 170 SER A CA 1
ATOM 1202 C C . SER A 1 170 ? -8.068 -10.099 -5.543 1.00 80.56 170 SER A C 1
ATOM 1204 O O . SER A 1 170 ? -8.570 -11.196 -5.294 1.00 80.56 170 SER A O 1
ATOM 1206 N N . ASP A 1 171 ? -6.889 -9.706 -5.047 1.00 76.94 171 ASP A N 1
ATOM 1207 C CA . ASP A 1 171 ? -6.143 -10.427 -4.015 1.00 76.94 171 ASP A CA 1
ATOM 1208 C C . ASP A 1 171 ? -5.880 -9.503 -2.808 1.00 76.94 171 ASP A C 1
ATOM 1210 O O . ASP A 1 171 ? -4.883 -8.775 -2.766 1.00 76.94 171 ASP A O 1
ATOM 1214 N N . PRO A 1 172 ? -6.761 -9.526 -1.791 1.00 76.75 172 PRO A N 1
ATOM 1215 C CA . PRO A 1 172 ? -6.645 -8.664 -0.618 1.00 76.75 172 PRO A CA 1
ATOM 1216 C C . PRO A 1 172 ? -5.351 -8.846 0.179 1.00 76.75 172 PRO A C 1
ATOM 1218 O O . PRO A 1 172 ? -4.934 -7.924 0.875 1.00 76.75 172 PRO A O 1
ATOM 1221 N N . VAL A 1 173 ? -4.729 -10.029 0.128 1.00 74.62 173 VAL A N 1
ATOM 1222 C CA . VAL A 1 173 ? -3.505 -10.308 0.890 1.00 74.62 173 VAL A CA 1
ATOM 1223 C C . VAL A 1 173 ? -2.315 -9.693 0.167 1.00 74.62 173 VAL A C 1
ATOM 1225 O O . VAL A 1 173 ? -1.581 -8.909 0.776 1.00 74.62 173 VAL A O 1
ATOM 1228 N N . ALA A 1 174 ? -2.178 -9.978 -1.131 1.00 70.44 174 ALA A N 1
ATOM 1229 C CA . ALA A 1 174 ? -1.097 -9.443 -1.956 1.00 70.44 174 ALA A CA 1
ATOM 1230 C C . ALA A 1 174 ? -1.157 -7.909 -2.073 1.00 70.44 174 ALA A C 1
ATOM 1232 O O . ALA A 1 174 ? -0.129 -7.234 -2.031 1.00 70.44 174 ALA A O 1
ATOM 1233 N N . GLU A 1 175 ? -2.361 -7.337 -2.147 1.00 74.19 175 GLU A N 1
ATOM 1234 C CA . GLU A 1 175 ? -2.572 -5.895 -2.323 1.00 74.19 175 GLU A CA 1
ATOM 1235 C C . GLU A 1 175 ? -2.645 -5.116 -0.992 1.00 74.19 175 GLU A C 1
ATOM 1237 O O . GLU A 1 175 ? -2.756 -3.888 -0.982 1.00 74.19 175 GLU A O 1
ATOM 1242 N N . SER A 1 176 ? -2.530 -5.795 0.157 1.00 79.56 176 SER A N 1
ATOM 1243 C CA . SER A 1 176 ? -2.602 -5.162 1.487 1.00 79.56 176 SER A CA 1
ATOM 1244 C C . SER A 1 176 ? -1.469 -4.163 1.763 1.00 79.56 176 SER A C 1
ATOM 1246 O O . SER A 1 176 ? -1.579 -3.299 2.646 1.00 79.56 176 SER A O 1
ATOM 1248 N N . GLY A 1 177 ? -0.347 -4.315 1.050 1.00 82.12 177 GLY A N 1
ATOM 1249 C CA . GLY A 1 177 ? 0.898 -3.581 1.258 1.00 82.12 177 GLY A CA 1
ATOM 1250 C C . GLY A 1 177 ? 1.555 -3.847 2.617 1.00 82.12 177 GLY A C 1
ATOM 1251 O O . GLY A 1 177 ? 2.341 -3.020 3.087 1.00 82.12 177 GLY A O 1
ATOM 1252 N N . LEU A 1 178 ? 1.153 -4.898 3.345 1.00 85.38 178 LEU A N 1
ATOM 1253 C CA . LEU A 1 178 ? 1.715 -5.240 4.663 1.00 85.38 178 LEU A CA 1
ATOM 1254 C C . LEU A 1 178 ? 3.112 -5.862 4.554 1.00 85.38 178 LEU A C 1
ATOM 1256 O O . LEU A 1 178 ? 3.909 -5.699 5.472 1.00 85.38 178 LEU A O 1
ATOM 1260 N N . ASP A 1 179 ? 3.421 -6.468 3.409 1.00 86.88 179 ASP A N 1
ATOM 1261 C CA . ASP A 1 179 ? 4.730 -7.057 3.108 1.00 86.88 179 ASP A CA 1
ATOM 1262 C C . ASP A 1 179 ? 5.726 -6.050 2.505 1.00 86.88 179 ASP A C 1
ATOM 1264 O O . ASP A 1 179 ? 6.851 -6.408 2.154 1.00 86.88 179 ASP A O 1
ATOM 1268 N N . LEU A 1 180 ? 5.332 -4.775 2.379 1.00 89.81 180 LEU A N 1
ATOM 1269 C CA . LEU A 1 180 ? 6.230 -3.727 1.904 1.00 89.81 180 LEU A CA 1
ATOM 1270 C C . LEU A 1 180 ? 7.383 -3.538 2.887 1.00 89.81 180 LEU A C 1
ATOM 1272 O O . LEU A 1 180 ? 7.187 -3.434 4.100 1.00 89.81 180 LEU A O 1
ATOM 1276 N N . ASP A 1 181 ? 8.595 -3.411 2.354 1.00 91.12 181 ASP A N 1
ATOM 1277 C CA . ASP A 1 181 ? 9.727 -3.051 3.188 1.00 91.12 181 ASP A CA 1
ATOM 1278 C C . ASP A 1 181 ? 9.565 -1.642 3.772 1.00 91.12 181 ASP A C 1
ATOM 1280 O O . ASP A 1 181 ? 8.850 -0.785 3.245 1.00 91.12 181 ASP A O 1
ATOM 1284 N N . ARG A 1 182 ? 10.288 -1.386 4.864 1.00 93.12 182 ARG A N 1
ATOM 1285 C CA . ARG A 1 182 ? 10.190 -0.139 5.631 1.00 93.12 182 ARG A CA 1
ATOM 1286 C C . ARG A 1 182 ? 10.377 1.121 4.778 1.00 93.12 182 ARG A C 1
ATOM 1288 O O . ARG A 1 182 ? 9.741 2.134 5.062 1.00 93.12 182 ARG A O 1
ATOM 1295 N N . GLY A 1 183 ? 11.255 1.080 3.779 1.00 94.75 183 GLY A N 1
ATOM 1296 C CA . GLY A 1 183 ? 11.525 2.215 2.904 1.00 94.75 183 GLY A CA 1
ATOM 1297 C C . GLY A 1 183 ? 10.359 2.499 1.965 1.00 94.75 183 GLY A C 1
ATOM 1298 O O . GLY A 1 183 ? 9.874 3.629 1.898 1.00 94.75 183 GLY A O 1
ATOM 1299 N N . VAL A 1 184 ? 9.859 1.459 1.299 1.00 95.00 184 VAL A N 1
ATOM 1300 C CA . VAL A 1 184 ? 8.712 1.565 0.388 1.00 95.00 184 VAL A CA 1
ATOM 1301 C C . VAL A 1 184 ? 7.434 1.950 1.144 1.00 95.00 184 VAL A C 1
ATOM 1303 O O . VAL A 1 184 ? 6.701 2.833 0.696 1.00 95.00 184 VAL A O 1
ATOM 1306 N N . ASP A 1 185 ? 7.192 1.385 2.334 1.00 94.88 185 ASP A N 1
ATOM 1307 C CA . ASP A 1 185 ? 6.052 1.787 3.169 1.00 94.88 185 ASP A CA 1
ATOM 1308 C C . ASP A 1 185 ? 6.150 3.251 3.633 1.00 94.88 185 ASP A C 1
ATOM 1310 O O . ASP A 1 185 ? 5.144 3.966 3.647 1.00 94.88 185 ASP A O 1
ATOM 1314 N N . ALA A 1 186 ? 7.352 3.740 3.962 1.00 95.62 186 ALA A N 1
ATOM 1315 C CA . ALA A 1 186 ? 7.551 5.143 4.319 1.00 95.62 186 ALA A CA 1
ATOM 1316 C C . ALA A 1 186 ? 7.167 6.081 3.161 1.00 95.62 186 ALA A C 1
ATOM 1318 O O . ALA A 1 186 ? 6.444 7.058 3.380 1.00 95.62 186 ALA A O 1
ATOM 1319 N N . VAL A 1 187 ? 7.574 5.752 1.928 1.00 97.31 187 VAL A N 1
ATOM 1320 C CA . VAL A 1 187 ? 7.203 6.509 0.720 1.00 97.31 187 VAL A CA 1
ATOM 1321 C C . VAL A 1 187 ? 5.692 6.472 0.495 1.00 97.31 187 VAL A C 1
ATOM 1323 O O . VAL A 1 187 ? 5.086 7.529 0.326 1.00 97.31 187 VAL A O 1
ATOM 1326 N N . ARG A 1 188 ? 5.048 5.300 0.583 1.00 94.94 188 ARG A N 1
ATOM 1327 C CA . ARG A 1 188 ? 3.583 5.167 0.477 1.00 94.94 188 ARG A CA 1
ATOM 1328 C C . ARG A 1 188 ? 2.856 6.061 1.482 1.00 94.94 188 ARG A C 1
ATOM 1330 O O . ARG A 1 188 ? 1.918 6.784 1.132 1.00 94.94 188 ARG A O 1
ATOM 1337 N N . ARG A 1 189 ? 3.272 6.027 2.752 1.00 93.81 189 ARG A N 1
ATOM 1338 C CA . ARG A 1 189 ? 2.659 6.842 3.812 1.00 93.81 189 ARG A CA 1
ATOM 1339 C C . ARG A 1 189 ? 2.858 8.327 3.544 1.00 93.81 189 ARG A C 1
ATOM 1341 O O . ARG A 1 189 ? 1.904 9.086 3.716 1.00 93.81 189 ARG A O 1
ATOM 1348 N N . CYS A 1 190 ? 4.039 8.724 3.076 1.00 96.06 190 CYS A N 1
ATOM 1349 C CA . CYS A 1 190 ? 4.342 10.098 2.684 1.00 96.06 190 CYS A CA 1
ATOM 1350 C C . CYS A 1 190 ? 3.490 10.563 1.496 1.00 96.06 190 CYS A C 1
ATOM 1352 O O . CYS A 1 190 ? 2.860 11.615 1.574 1.00 96.06 190 CYS A O 1
ATOM 1354 N N . ALA A 1 191 ? 3.362 9.743 0.448 1.00 95.25 191 ALA A N 1
ATOM 1355 C CA . ALA A 1 191 ? 2.535 10.031 -0.725 1.00 95.25 191 ALA A CA 1
ATOM 1356 C C . ALA A 1 191 ? 1.061 10.283 -0.366 1.00 95.25 191 ALA A C 1
ATOM 1358 O O . ALA A 1 191 ? 0.375 11.051 -1.043 1.00 95.25 191 ALA A O 1
ATOM 1359 N N . SER A 1 192 ? 0.598 9.668 0.725 1.00 91.69 192 SER A N 1
ATOM 1360 C CA . SER A 1 192 ? -0.756 9.809 1.258 1.00 91.69 192 SER A CA 1
ATOM 1361 C C . SER A 1 192 ? -0.914 10.880 2.354 1.00 91.69 192 SER A C 1
ATOM 1363 O O . SER A 1 192 ? -1.984 10.990 2.951 1.00 91.69 192 SER A O 1
ATOM 1365 N N . GLY A 1 193 ? 0.144 11.644 2.654 1.00 91.75 193 GLY A N 1
ATOM 1366 C CA . GLY A 1 193 ? 0.145 12.708 3.667 1.00 91.75 193 GLY A CA 1
ATOM 1367 C C . GLY A 1 193 ? 0.192 12.224 5.123 1.00 91.75 193 GLY A C 1
ATOM 1368 O O . GLY A 1 193 ? -0.002 13.012 6.045 1.00 91.75 193 GLY A O 1
ATOM 1369 N N . ARG A 1 194 ? 0.444 10.931 5.361 1.00 90.44 194 ARG A N 1
ATOM 1370 C CA . ARG A 1 194 ? 0.460 10.314 6.702 1.00 90.44 194 ARG A CA 1
ATOM 1371 C C . ARG A 1 194 ? 1.849 10.270 7.340 1.00 90.44 194 ARG A C 1
ATOM 1373 O O . ARG A 1 194 ? 1.974 9.986 8.532 1.00 90.44 194 ARG A O 1
ATOM 1380 N N . LEU A 1 195 ? 2.896 10.552 6.573 1.00 92.44 195 LEU A N 1
ATOM 1381 C CA . LEU A 1 195 ? 4.276 10.640 7.042 1.00 92.44 195 LEU A CA 1
ATOM 1382 C C . LEU A 1 195 ? 4.939 11.885 6.443 1.00 92.44 195 LEU A C 1
ATOM 1384 O O . LEU A 1 195 ? 4.612 12.267 5.324 1.00 92.44 195 LEU A O 1
ATOM 1388 N N . GLY A 1 196 ? 5.826 12.532 7.198 1.00 92.81 196 GLY A N 1
ATOM 1389 C CA . GLY A 1 196 ? 6.566 13.697 6.715 1.00 92.81 196 GLY A CA 1
ATOM 1390 C C . GLY A 1 196 ? 7.762 13.295 5.851 1.00 92.81 196 GLY A C 1
ATOM 1391 O O . GLY A 1 196 ? 8.360 12.241 6.072 1.00 92.81 196 GLY A O 1
ATOM 1392 N N . ALA A 1 197 ? 8.143 14.166 4.914 1.00 95.12 197 ALA A N 1
ATOM 1393 C CA . ALA A 1 197 ? 9.275 13.945 4.014 1.00 95.12 197 ALA A CA 1
ATOM 1394 C C . ALA A 1 197 ? 10.611 13.754 4.758 1.00 95.12 197 ALA A C 1
ATOM 1396 O O . ALA A 1 197 ? 11.419 12.923 4.354 1.00 95.12 197 ALA A O 1
ATOM 1397 N N . SER A 1 198 ? 10.812 14.437 5.892 1.00 94.50 198 SER A N 1
ATOM 1398 C CA . SER A 1 198 ? 12.019 14.283 6.719 1.00 94.50 198 SER A CA 1
ATOM 1399 C C . SER A 1 198 ? 12.214 12.852 7.222 1.00 94.50 198 SER A C 1
ATOM 1401 O O . SER A 1 198 ? 13.322 12.333 7.184 1.00 94.50 198 SER A O 1
ATOM 1403 N N . THR A 1 199 ? 11.139 12.168 7.620 1.00 93.38 199 THR A N 1
ATOM 1404 C CA . THR A 1 199 ? 11.229 10.769 8.054 1.00 93.38 199 THR A CA 1
ATOM 1405 C C . THR A 1 199 ? 11.575 9.840 6.892 1.00 93.38 199 THR A C 1
ATOM 1407 O O . THR A 1 199 ? 12.307 8.875 7.080 1.00 93.38 199 THR A O 1
ATOM 1410 N N . VAL A 1 200 ? 11.078 10.117 5.683 1.00 96.38 200 VAL A N 1
ATOM 1411 C CA . VAL A 1 200 ? 11.454 9.343 4.487 1.00 96.38 200 VAL A CA 1
ATOM 1412 C C . VAL A 1 200 ? 12.929 9.560 4.155 1.00 96.38 200 VAL A C 1
ATOM 1414 O O . VAL A 1 200 ? 13.646 8.589 3.927 1.00 96.38 200 VAL A O 1
ATOM 1417 N N . SER A 1 201 ? 13.383 10.815 4.200 1.00 96.62 201 SER A N 1
ATOM 1418 C CA . SER A 1 201 ? 14.784 11.204 4.024 1.00 96.62 201 SER A CA 1
ATOM 1419 C C . SER A 1 201 ? 15.701 10.460 5.000 1.00 96.62 201 SER A C 1
ATOM 1421 O O . SER A 1 201 ? 16.683 9.862 4.570 1.00 96.62 201 SER A O 1
ATOM 1423 N N . GLU A 1 202 ? 15.339 10.384 6.284 1.00 95.00 202 GLU A N 1
ATOM 1424 C CA . GLU A 1 202 ? 16.083 9.624 7.297 1.00 95.00 202 GLU A CA 1
ATOM 1425 C C . GLU A 1 202 ? 16.083 8.111 7.035 1.00 95.00 202 GLU A C 1
ATOM 1427 O O . GLU A 1 202 ? 17.119 7.461 7.164 1.00 95.00 202 GLU A O 1
ATOM 1432 N N . VAL A 1 203 ? 14.933 7.532 6.669 1.00 95.12 203 VAL A N 1
ATOM 1433 C CA . VAL A 1 203 ? 14.795 6.081 6.442 1.00 95.12 203 VAL A CA 1
ATOM 1434 C C . VAL A 1 203 ? 15.562 5.625 5.202 1.00 95.12 203 VAL A C 1
ATOM 1436 O O . VAL A 1 203 ? 16.137 4.537 5.210 1.00 95.12 203 VAL A O 1
ATOM 1439 N N . LEU A 1 204 ? 15.549 6.428 4.137 1.00 94.50 204 LEU A N 1
ATOM 1440 C CA . LEU A 1 204 ? 16.136 6.078 2.843 1.00 94.50 204 LEU A CA 1
ATOM 1441 C C . LEU A 1 204 ? 17.497 6.733 2.582 1.00 94.50 204 LEU A C 1
ATOM 1443 O O . LEU A 1 204 ? 18.146 6.388 1.599 1.00 94.50 204 LEU A O 1
ATOM 1447 N N . GLY A 1 205 ? 17.941 7.652 3.441 1.00 94.38 205 GLY A N 1
ATOM 1448 C CA . GLY A 1 205 ? 19.204 8.372 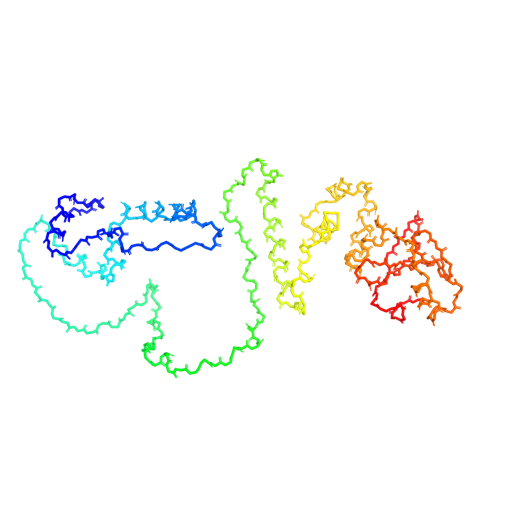3.276 1.00 94.38 205 GLY A CA 1
ATOM 1449 C C . GLY A 1 205 ? 19.244 9.251 2.022 1.00 94.38 205 GLY A C 1
ATOM 1450 O O . GLY A 1 205 ? 20.290 9.343 1.383 1.00 94.38 205 GLY A O 1
ATOM 1451 N N . CYS A 1 206 ? 18.114 9.856 1.643 1.00 92.06 206 CYS A N 1
ATOM 1452 C CA . CYS A 1 206 ? 17.987 10.714 0.459 1.00 92.06 206 CYS A CA 1
ATOM 1453 C C . CYS A 1 206 ? 17.652 12.159 0.843 1.00 92.06 206 CYS A C 1
ATOM 1455 O O . CYS A 1 206 ? 17.195 12.423 1.954 1.00 92.06 206 CYS A O 1
ATOM 1457 N N . ASP A 1 207 ? 17.905 13.105 -0.056 1.00 93.25 207 ASP A N 1
ATOM 1458 C CA . ASP A 1 207 ? 17.531 14.505 0.129 1.00 93.25 207 ASP A CA 1
ATOM 1459 C C . ASP A 1 207 ? 16.052 14.755 -0.221 1.00 93.25 207 ASP A C 1
ATOM 1461 O O . ASP A 1 207 ? 15.309 13.846 -0.592 1.00 93.25 207 ASP A O 1
ATOM 1465 N N . GLN A 1 208 ? 15.605 16.003 -0.071 1.00 90.62 208 GLN A N 1
ATOM 1466 C CA . GLN A 1 208 ? 14.215 16.389 -0.325 1.00 90.62 208 GLN A CA 1
ATOM 1467 C C . GLN A 1 208 ? 13.781 16.109 -1.775 1.00 90.62 208 GLN A C 1
ATOM 1469 O O . GLN A 1 208 ? 12.680 15.601 -1.984 1.00 90.62 208 GLN A O 1
ATOM 1474 N N . ALA A 1 209 ? 14.648 16.382 -2.755 1.00 90.38 209 ALA A N 1
ATOM 1475 C CA . ALA A 1 209 ? 14.378 16.101 -4.165 1.00 90.38 209 ALA A CA 1
ATOM 1476 C C . ALA A 1 209 ? 14.241 14.590 -4.417 1.00 90.38 209 ALA A C 1
ATOM 1478 O O . ALA A 1 209 ? 13.322 14.147 -5.107 1.00 90.38 209 ALA A O 1
ATOM 1479 N N . GLY A 1 210 ? 15.087 13.776 -3.776 1.00 92.69 210 GLY A N 1
ATOM 1480 C CA . GLY A 1 210 ? 14.966 12.323 -3.788 1.00 92.69 210 GLY A CA 1
ATOM 1481 C C . GLY A 1 210 ? 13.635 11.837 -3.213 1.00 92.69 210 GLY A C 1
ATOM 1482 O O . GLY A 1 210 ? 12.994 10.972 -3.808 1.00 92.69 210 GLY A O 1
ATOM 1483 N N . VAL A 1 211 ? 13.167 12.412 -2.099 1.00 95.81 211 VAL A N 1
ATOM 1484 C CA . VAL A 1 211 ? 11.852 12.068 -1.527 1.00 95.81 211 VAL A CA 1
ATOM 1485 C C . VAL A 1 211 ? 10.718 12.396 -2.499 1.00 95.81 211 VAL A C 1
ATOM 1487 O O . VAL A 1 211 ? 9.810 11.581 -2.664 1.00 95.81 211 VAL A O 1
ATOM 1490 N N . GLU A 1 212 ? 10.765 13.554 -3.156 1.00 94.62 212 GLU A N 1
ATOM 1491 C CA . GLU A 1 212 ? 9.763 13.964 -4.148 1.00 94.62 212 GLU A CA 1
ATOM 1492 C C . GLU A 1 212 ? 9.727 13.000 -5.339 1.00 94.62 212 GLU A C 1
ATOM 1494 O O . GLU A 1 212 ? 8.662 12.470 -5.661 1.00 94.62 212 GLU A O 1
ATOM 1499 N N . GLY A 1 213 ? 10.891 12.655 -5.898 1.00 94.56 213 GLY A N 1
ATOM 1500 C CA . GLY A 1 213 ? 10.994 11.674 -6.980 1.00 94.56 213 GLY A CA 1
ATOM 1501 C C . GLY A 1 213 ? 10.467 10.287 -6.596 1.00 94.56 213 GLY A C 1
ATOM 1502 O O . GLY A 1 213 ? 9.810 9.625 -7.399 1.00 94.56 213 GLY A O 1
ATOM 1503 N N . LEU A 1 214 ? 10.686 9.848 -5.353 1.00 96.50 214 LEU A N 1
ATOM 1504 C CA . LEU A 1 214 ? 10.159 8.574 -4.851 1.00 96.50 214 LEU A CA 1
ATOM 1505 C C . LEU A 1 214 ? 8.643 8.607 -4.640 1.00 96.50 214 LEU A C 1
ATOM 1507 O O . LEU A 1 214 ? 7.960 7.628 -4.939 1.00 96.50 214 LEU A O 1
ATOM 1511 N N . VAL A 1 215 ? 8.102 9.718 -4.139 1.00 97.00 215 VAL A N 1
ATOM 1512 C CA . VAL A 1 215 ? 6.653 9.906 -3.990 1.00 97.00 215 VAL A CA 1
ATOM 1513 C C . VAL A 1 215 ? 5.965 9.918 -5.356 1.00 97.00 215 VAL A C 1
ATOM 1515 O O . VAL A 1 215 ? 4.902 9.313 -5.506 1.00 97.00 215 VAL A O 1
ATOM 1518 N N . ASP A 1 216 ? 6.571 10.548 -6.358 1.00 96.00 216 ASP A N 1
ATOM 1519 C CA . ASP A 1 216 ? 6.044 10.550 -7.721 1.00 96.00 216 ASP A CA 1
ATOM 1520 C C . ASP A 1 216 ? 6.161 9.169 -8.377 1.00 96.00 216 ASP A C 1
ATOM 1522 O O . ASP A 1 216 ? 5.200 8.701 -8.989 1.00 96.00 216 ASP A O 1
ATOM 1526 N N . ALA A 1 217 ? 7.264 8.451 -8.149 1.00 96.56 217 ALA A N 1
ATOM 1527 C CA . ALA A 1 217 ? 7.404 7.059 -8.570 1.00 96.56 217 ALA A CA 1
ATOM 1528 C C . ALA A 1 217 ? 6.340 6.150 -7.935 1.00 96.56 217 ALA A C 1
ATOM 1530 O O . ALA A 1 217 ? 5.777 5.303 -8.627 1.00 96.56 217 ALA A O 1
ATOM 1531 N N . TRP A 1 218 ? 6.006 6.351 -6.655 1.00 96.06 218 TRP A N 1
ATOM 1532 C CA . TRP A 1 218 ? 4.915 5.630 -5.992 1.00 96.06 218 TRP A CA 1
ATOM 1533 C C . TRP A 1 218 ? 3.551 5.942 -6.616 1.00 96.06 218 TRP A C 1
ATOM 1535 O O . TRP A 1 218 ? 2.737 5.045 -6.815 1.00 96.06 218 TRP A O 1
ATOM 1545 N N . ARG A 1 219 ? 3.276 7.211 -6.934 1.00 95.00 219 ARG A N 1
ATOM 1546 C CA . ARG A 1 219 ? 2.007 7.610 -7.567 1.00 95.00 219 ARG A CA 1
ATOM 1547 C C . ARG A 1 219 ? 1.862 7.063 -8.983 1.00 95.00 219 ARG A C 1
ATOM 1549 O O . ARG A 1 219 ? 0.746 6.757 -9.386 1.00 95.00 219 ARG A O 1
ATOM 1556 N N . CYS A 1 220 ? 2.968 6.969 -9.714 1.00 94.50 220 CYS A N 1
ATOM 1557 C CA . CYS A 1 220 ? 2.995 6.466 -11.080 1.00 94.50 220 CYS A CA 1
ATOM 1558 C C . CYS A 1 220 ? 2.936 4.933 -11.128 1.00 94.50 220 CYS A C 1
ATOM 1560 O O . CYS A 1 220 ? 2.126 4.378 -11.860 1.00 94.50 220 CYS A O 1
ATOM 1562 N N . ALA A 1 221 ? 3.760 4.254 -10.325 1.00 94.56 221 ALA A N 1
ATOM 1563 C CA . ALA A 1 221 ? 4.019 2.822 -10.469 1.00 94.56 221 ALA A CA 1
ATOM 1564 C C . ALA A 1 221 ? 4.051 2.036 -9.146 1.00 94.56 221 ALA A C 1
ATOM 1566 O O . ALA A 1 221 ? 4.569 0.919 -9.092 1.00 94.56 221 ALA A O 1
ATOM 1567 N N . GLY A 1 222 ? 3.534 2.605 -8.055 1.00 93.50 222 GLY A N 1
ATOM 1568 C CA . GLY A 1 222 ? 3.449 1.937 -6.757 1.00 93.50 222 GLY A CA 1
ATOM 1569 C C . GLY A 1 222 ? 4.804 1.460 -6.229 1.00 93.50 222 GLY A C 1
ATOM 1570 O O . GLY A 1 222 ? 5.822 2.150 -6.335 1.00 93.50 222 GLY A O 1
ATOM 1571 N N . ALA A 1 223 ? 4.817 0.260 -5.645 1.00 93.62 223 ALA A N 1
ATOM 1572 C CA . ALA A 1 223 ? 6.025 -0.342 -5.086 1.00 93.62 223 ALA A CA 1
ATOM 1573 C C . ALA A 1 223 ? 7.105 -0.587 -6.152 1.00 93.62 223 ALA A C 1
ATOM 1575 O O . ALA A 1 223 ? 8.279 -0.311 -5.895 1.00 93.62 223 ALA A O 1
ATOM 1576 N N . ALA A 1 224 ? 6.708 -1.018 -7.355 1.00 94.50 224 ALA A N 1
ATOM 1577 C CA . ALA A 1 224 ? 7.626 -1.282 -8.458 1.00 94.50 224 ALA A CA 1
ATOM 1578 C C . ALA A 1 224 ? 8.406 -0.027 -8.872 1.00 94.50 224 ALA A C 1
ATOM 1580 O O . ALA A 1 224 ? 9.615 -0.095 -9.097 1.00 94.50 224 ALA A O 1
ATOM 1581 N N . GLY A 1 225 ? 7.747 1.136 -8.906 1.00 95.38 225 GLY A N 1
ATOM 1582 C CA . GLY A 1 225 ? 8.397 2.416 -9.198 1.00 95.38 225 GLY A CA 1
ATOM 1583 C C . GLY A 1 225 ? 9.453 2.802 -8.161 1.00 95.38 225 GLY A C 1
ATOM 1584 O O . GLY A 1 225 ? 10.572 3.183 -8.512 1.00 95.38 225 GLY A O 1
ATOM 1585 N N . VAL A 1 226 ? 9.121 2.667 -6.875 1.00 96.06 226 VAL A N 1
ATOM 1586 C CA . VAL A 1 226 ? 10.044 2.985 -5.771 1.00 96.06 226 VAL A CA 1
ATOM 1587 C C . VAL A 1 226 ? 11.236 2.027 -5.760 1.00 96.06 226 VAL A C 1
ATOM 1589 O O . VAL A 1 226 ? 12.383 2.456 -5.607 1.00 96.06 226 VAL A O 1
ATOM 1592 N N . GLU A 1 227 ? 10.996 0.730 -5.956 1.00 94.88 227 GLU A N 1
ATOM 1593 C CA . GLU A 1 227 ? 12.060 -0.270 -6.035 1.00 94.88 227 GLU A CA 1
ATOM 1594 C C . GLU A 1 227 ? 12.972 -0.018 -7.238 1.00 94.88 227 GLU A C 1
ATOM 1596 O O . GLU A 1 227 ? 14.197 -0.047 -7.099 1.00 94.88 227 GLU A O 1
ATOM 1601 N N . ALA A 1 228 ? 12.393 0.302 -8.400 1.00 95.19 228 ALA A N 1
ATOM 1602 C CA . ALA A 1 228 ? 13.154 0.590 -9.605 1.00 95.19 228 ALA A CA 1
ATOM 1603 C C . ALA A 1 228 ? 14.169 1.715 -9.383 1.00 95.19 228 ALA A C 1
ATOM 1605 O O . ALA A 1 228 ? 15.265 1.630 -9.931 1.00 95.19 228 ALA A O 1
ATOM 1606 N N . LEU A 1 229 ? 13.855 2.733 -8.573 1.00 94.44 229 LEU A N 1
ATOM 1607 C CA . LEU A 1 229 ? 14.776 3.827 -8.247 1.00 94.44 229 LEU A CA 1
ATOM 1608 C C . LEU A 1 229 ? 15.772 3.478 -7.133 1.00 94.44 229 LEU A C 1
ATOM 1610 O O . LEU A 1 229 ? 16.953 3.801 -7.255 1.00 94.44 229 LEU A O 1
ATOM 1614 N N . THR A 1 230 ? 15.319 2.814 -6.069 1.00 93.75 230 THR A N 1
ATOM 1615 C CA . THR A 1 230 ? 16.116 2.604 -4.844 1.00 93.75 230 THR A CA 1
ATOM 1616 C C . THR A 1 230 ? 16.988 1.353 -4.867 1.00 93.75 230 THR A C 1
ATOM 1618 O O . THR A 1 230 ? 18.048 1.330 -4.242 1.00 93.75 230 THR A O 1
ATOM 1621 N N . ARG A 1 231 ? 16.565 0.302 -5.575 1.00 92.62 231 ARG A N 1
ATOM 1622 C CA . ARG A 1 231 ? 17.246 -1.001 -5.635 1.00 92.62 231 ARG A CA 1
ATOM 1623 C C . ARG A 1 231 ? 17.363 -1.501 -7.076 1.00 92.62 231 ARG A C 1
ATOM 1625 O O . ARG A 1 231 ? 16.904 -2.599 -7.394 1.00 92.62 231 ARG A O 1
ATOM 1632 N N . PRO A 1 232 ? 17.981 -0.722 -7.979 1.00 93.44 232 PRO A N 1
ATOM 1633 C CA . PRO A 1 232 ? 18.127 -1.158 -9.354 1.00 93.44 232 PRO A CA 1
ATOM 1634 C C . PRO A 1 232 ? 19.001 -2.408 -9.447 1.00 93.44 232 PRO A C 1
ATOM 1636 O O . PRO A 1 232 ? 20.036 -2.518 -8.785 1.00 93.44 232 PRO A O 1
ATOM 1639 N N . ARG A 1 233 ? 18.621 -3.324 -10.339 1.00 94.50 233 ARG A N 1
ATOM 1640 C CA . ARG A 1 233 ? 19.384 -4.542 -10.618 1.00 94.50 233 ARG A CA 1
ATOM 1641 C C . ARG A 1 233 ? 19.670 -4.708 -12.100 1.00 94.50 233 ARG A C 1
ATOM 1643 O O . ARG A 1 233 ? 18.977 -4.163 -12.959 1.00 94.50 233 ARG A O 1
ATOM 1650 N N . ARG A 1 234 ? 20.671 -5.534 -12.398 1.00 95.25 234 ARG A N 1
ATOM 1651 C CA . ARG A 1 234 ? 20.923 -6.001 -13.759 1.00 95.25 234 ARG A CA 1
ATOM 1652 C C . ARG A 1 234 ? 19.785 -6.934 -14.194 1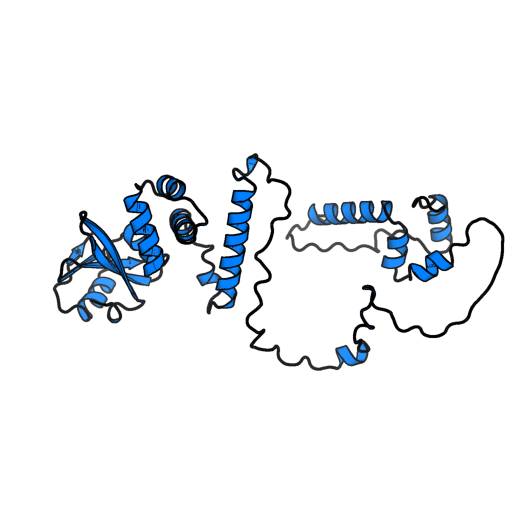.00 95.25 234 ARG A C 1
ATOM 1654 O O . ARG A 1 234 ? 19.312 -7.761 -13.411 1.00 95.25 234 ARG A O 1
ATOM 1661 N N . MET A 1 235 ? 19.376 -6.796 -15.450 1.00 95.44 235 MET A N 1
ATOM 1662 C CA . MET A 1 235 ? 18.405 -7.685 -16.088 1.00 95.44 235 MET A CA 1
ATOM 1663 C C . MET A 1 235 ? 19.085 -8.970 -16.564 1.00 95.44 235 MET A C 1
ATOM 1665 O O . MET A 1 235 ? 20.240 -8.947 -16.997 1.00 95.44 235 MET A O 1
ATOM 1669 N N . SER A 1 236 ? 18.373 -10.088 -16.468 1.00 95.75 236 SER A N 1
ATOM 1670 C CA . SER A 1 236 ? 18.815 -11.373 -17.007 1.00 95.75 236 SER A CA 1
ATOM 1671 C C . SER A 1 236 ? 18.801 -11.366 -18.538 1.00 95.75 236 SER A C 1
ATOM 1673 O O . SER A 1 236 ? 18.146 -10.533 -19.163 1.00 95.75 236 SER A O 1
ATOM 1675 N N . GLU A 1 237 ? 19.496 -12.319 -19.157 1.00 96.12 237 GLU A N 1
ATOM 1676 C CA . GLU A 1 237 ? 19.498 -12.464 -20.620 1.00 96.12 237 GLU A CA 1
ATOM 1677 C C . GLU A 1 237 ? 18.090 -12.712 -21.181 1.00 96.12 237 GLU A C 1
ATOM 1679 O O . GLU A 1 237 ? 17.741 -12.146 -22.212 1.00 96.12 237 GLU A O 1
ATOM 1684 N N . ALA A 1 238 ? 17.250 -13.475 -20.471 1.00 95.75 238 ALA A N 1
ATOM 1685 C CA . ALA A 1 238 ? 15.862 -13.714 -20.866 1.00 95.75 238 ALA A CA 1
ATOM 1686 C C . ALA A 1 238 ? 15.006 -12.437 -20.799 1.00 95.75 238 ALA A C 1
ATOM 1688 O O . ALA A 1 238 ? 14.218 -12.172 -21.701 1.00 95.75 238 ALA A O 1
ATOM 1689 N N . GLU A 1 239 ? 15.184 -11.616 -19.760 1.00 96.12 239 GLU A N 1
ATOM 1690 C CA . GLU A 1 239 ? 14.500 -10.321 -19.646 1.00 96.12 239 GLU A CA 1
ATOM 1691 C C . GLU A 1 239 ? 14.953 -9.353 -20.751 1.00 96.12 239 GLU A C 1
ATOM 1693 O O . GLU A 1 239 ? 14.138 -8.658 -21.347 1.00 96.12 239 GLU A O 1
ATOM 1698 N N . LEU A 1 240 ? 16.247 -9.326 -21.072 1.00 96.31 240 LEU A N 1
ATOM 1699 C CA . LEU A 1 240 ? 16.758 -8.501 -22.169 1.00 96.31 240 LEU A CA 1
ATOM 1700 C C . LEU A 1 240 ? 16.220 -8.959 -23.528 1.00 96.31 240 LEU A C 1
ATOM 1702 O O . LEU A 1 240 ? 15.884 -8.111 -24.348 1.00 96.31 240 LEU A O 1
ATOM 1706 N N . ALA A 1 241 ? 16.106 -10.270 -23.752 1.00 95.31 241 ALA A N 1
ATOM 1707 C CA . ALA A 1 241 ? 15.529 -10.821 -24.974 1.00 95.31 241 ALA A CA 1
ATOM 1708 C C . ALA A 1 241 ? 14.048 -10.444 -25.129 1.00 95.31 241 ALA A C 1
ATOM 1710 O O . ALA A 1 241 ? 13.650 -10.019 -26.206 1.00 95.31 241 ALA A O 1
ATOM 1711 N N . LEU A 1 242 ? 13.257 -10.527 -24.050 1.00 95.88 242 LEU A N 1
ATOM 1712 C CA . LEU A 1 242 ? 11.857 -10.086 -24.057 1.00 95.88 242 LEU A CA 1
ATOM 1713 C C . LEU A 1 242 ? 11.723 -8.595 -24.376 1.00 95.88 242 LEU A C 1
ATOM 1715 O O . LEU A 1 242 ? 10.814 -8.212 -25.096 1.00 95.88 242 LEU A O 1
ATOM 1719 N N . LEU A 1 243 ? 12.617 -7.756 -23.848 1.00 95.38 243 LEU A N 1
ATOM 1720 C CA . LEU A 1 243 ? 12.600 -6.322 -24.135 1.00 95.38 243 LEU A CA 1
ATOM 1721 C C . LEU A 1 243 ? 13.002 -6.020 -25.586 1.00 95.38 243 LEU A C 1
ATOM 1723 O O . LEU A 1 243 ? 12.379 -5.187 -26.233 1.00 95.38 243 LEU A O 1
ATOM 1727 N N . ALA A 1 244 ? 14.030 -6.701 -26.096 1.00 95.06 244 ALA A N 1
ATOM 1728 C CA . ALA A 1 244 ? 14.525 -6.523 -27.460 1.00 95.06 244 ALA A CA 1
ATOM 1729 C C . ALA A 1 244 ? 13.537 -6.992 -28.542 1.00 95.06 244 ALA A C 1
ATOM 1731 O O . ALA A 1 244 ? 13.670 -6.580 -29.687 1.00 95.06 244 ALA A O 1
ATOM 1732 N N . ASP A 1 245 ? 12.559 -7.831 -28.192 1.00 95.00 245 ASP A N 1
ATOM 1733 C CA . ASP A 1 245 ? 11.491 -8.252 -29.109 1.00 95.00 245 ASP A CA 1
ATOM 1734 C C . ASP A 1 245 ? 10.463 -7.137 -29.372 1.00 95.00 245 ASP A C 1
ATOM 1736 O O . ASP A 1 245 ? 9.766 -7.162 -30.382 1.00 95.00 245 ASP A O 1
ATOM 1740 N N . VAL A 1 246 ? 10.375 -6.144 -28.476 1.00 94.44 246 VAL A N 1
ATOM 1741 C CA . VAL A 1 246 ? 9.360 -5.075 -28.543 1.00 94.44 246 VAL A CA 1
ATOM 1742 C C . VAL A 1 246 ? 9.932 -3.680 -28.759 1.00 94.44 246 VAL A C 1
ATOM 1744 O O . VAL A 1 246 ? 9.215 -2.790 -29.204 1.00 94.44 246 VAL A O 1
ATOM 1747 N N . VAL A 1 247 ? 11.215 -3.475 -28.469 1.00 91.56 247 VAL A N 1
ATOM 1748 C CA . VAL A 1 247 ? 11.906 -2.203 -28.705 1.00 91.56 247 VAL A CA 1
ATOM 1749 C C . VAL A 1 247 ? 12.567 -2.234 -30.085 1.00 91.56 247 VAL A C 1
ATOM 1751 O O . VAL A 1 247 ? 13.418 -3.081 -30.338 1.00 91.56 247 VAL A O 1
ATOM 1754 N N . GLU A 1 248 ? 12.217 -1.287 -30.961 1.00 86.06 248 GLU A N 1
ATOM 1755 C CA . GLU A 1 248 ? 12.840 -1.160 -32.294 1.00 86.06 248 GLU A CA 1
ATOM 1756 C C . GLU A 1 248 ? 14.311 -0.702 -32.220 1.00 86.06 248 GLU A C 1
ATOM 1758 O O . GLU A 1 248 ? 15.136 -1.068 -33.060 1.00 86.06 248 GLU A O 1
ATOM 1763 N N . ASP A 1 249 ? 14.640 0.098 -31.204 1.00 86.50 249 ASP A N 1
ATOM 1764 C CA . ASP A 1 249 ? 15.981 0.622 -30.948 1.00 86.50 249 ASP A CA 1
ATOM 1765 C C . ASP A 1 249 ? 16.934 -0.397 -30.292 1.00 86.50 249 ASP A C 1
ATOM 1767 O O . ASP A 1 249 ? 16.545 -1.408 -29.709 1.00 86.50 249 ASP A O 1
ATOM 1771 N N . GLU A 1 250 ? 18.236 -0.093 -30.316 1.00 89.50 250 GLU A N 1
ATOM 1772 C CA . GLU A 1 250 ? 19.254 -0.925 -29.667 1.00 89.50 250 GLU A CA 1
ATOM 1773 C C . GLU A 1 250 ? 19.067 -0.972 -28.137 1.00 89.50 250 GLU A C 1
ATOM 1775 O O . GLU A 1 250 ? 19.235 0.030 -27.435 1.00 89.50 250 GLU A O 1
ATOM 1780 N N . VAL A 1 251 ? 18.811 -2.169 -27.601 1.00 93.94 251 VAL A N 1
ATOM 1781 C CA . VAL A 1 251 ? 18.726 -2.417 -26.155 1.00 93.94 251 VAL A CA 1
ATOM 1782 C C . VAL A 1 251 ? 20.118 -2.659 -25.571 1.00 93.94 251 VAL A C 1
ATOM 1784 O O . VAL A 1 251 ? 20.767 -3.672 -25.839 1.00 93.94 251 VAL A O 1
ATOM 1787 N N . ARG A 1 252 ? 20.581 -1.756 -24.700 1.00 93.44 252 ARG A N 1
ATOM 1788 C CA . ARG A 1 252 ? 21.898 -1.862 -24.048 1.00 93.44 252 ARG A CA 1
ATOM 1789 C C . ARG A 1 252 ? 21.781 -2.216 -22.575 1.00 93.44 252 ARG A C 1
ATOM 1791 O O . ARG A 1 252 ? 21.327 -1.415 -21.759 1.00 93.44 252 ARG A O 1
ATOM 1798 N N . SER A 1 253 ? 22.298 -3.386 -22.208 1.00 94.69 253 SER A N 1
ATOM 1799 C CA . SER A 1 253 ? 22.373 -3.821 -20.810 1.00 94.69 253 SER A CA 1
ATOM 1800 C C . SER A 1 253 ? 23.276 -2.913 -19.959 1.00 94.69 253 SER A C 1
ATOM 1802 O O . SER A 1 253 ? 24.372 -2.502 -20.366 1.00 94.69 253 SER A O 1
ATOM 1804 N N . ARG A 1 254 ? 22.820 -2.610 -18.740 1.00 93.38 254 ARG A N 1
ATOM 1805 C CA . ARG A 1 254 ? 23.530 -1.860 -17.696 1.00 93.38 254 ARG A CA 1
ATOM 1806 C C . ARG A 1 254 ? 23.445 -2.596 -16.359 1.00 93.38 254 ARG A C 1
ATOM 1808 O O . ARG A 1 254 ? 22.693 -3.550 -16.182 1.00 93.38 254 ARG A O 1
ATOM 1815 N N . SER A 1 255 ? 24.241 -2.156 -15.385 1.00 91.94 255 SER A N 1
ATOM 1816 C CA . SER A 1 255 ? 24.159 -2.673 -14.010 1.00 91.94 255 SER A CA 1
ATOM 1817 C C . SER A 1 255 ? 22.820 -2.367 -13.335 1.00 91.94 255 SER A C 1
ATOM 1819 O O . SER A 1 255 ? 22.447 -3.078 -12.411 1.00 91.94 255 SER A O 1
ATOM 1821 N N . THR A 1 256 ? 22.102 -1.342 -13.801 1.00 92.12 256 THR A N 1
ATOM 1822 C CA . THR A 1 256 ? 20.864 -0.843 -13.190 1.00 92.12 256 THR A CA 1
ATOM 1823 C C . THR A 1 256 ? 19.605 -1.095 -14.021 1.00 92.12 256 THR A C 1
ATOM 1825 O O . THR A 1 256 ? 18.556 -0.584 -13.658 1.00 92.12 256 THR A O 1
ATOM 1828 N N . GLY A 1 257 ? 19.696 -1.818 -15.143 1.00 93.88 257 GLY A N 1
ATOM 1829 C CA . GLY A 1 257 ? 18.576 -2.067 -16.059 1.00 93.88 257 GLY A CA 1
ATOM 1830 C C . GLY A 1 257 ? 19.040 -2.165 -17.511 1.00 93.88 257 GLY A C 1
ATOM 1831 O O . GLY A 1 257 ? 20.179 -2.554 -17.772 1.00 93.88 257 GLY A O 1
ATOM 1832 N N . ALA A 1 258 ? 18.195 -1.743 -18.447 1.00 95.62 258 ALA A N 1
ATOM 1833 C CA . ALA A 1 258 ? 18.514 -1.636 -19.867 1.00 95.62 258 ALA A CA 1
ATOM 1834 C C . ALA A 1 258 ? 18.240 -0.219 -20.378 1.00 95.62 258 ALA A C 1
ATOM 1836 O O . ALA A 1 258 ? 17.224 0.373 -20.040 1.00 95.62 258 ALA A O 1
ATOM 1837 N N . VAL A 1 259 ? 19.153 0.343 -21.165 1.00 94.94 259 VAL A N 1
ATOM 1838 C CA . VAL A 1 259 ? 18.964 1.641 -21.828 1.00 94.94 259 VAL A CA 1
ATOM 1839 C C . VAL A 1 259 ? 18.441 1.391 -23.234 1.00 94.94 259 VAL A C 1
ATOM 1841 O O . VAL A 1 259 ? 18.975 0.524 -23.926 1.00 94.94 259 VAL A O 1
ATOM 1844 N N . ILE A 1 260 ? 17.429 2.158 -23.628 1.00 93.38 260 ILE A N 1
ATOM 1845 C CA . ILE A 1 260 ? 16.815 2.135 -24.960 1.00 93.38 260 ILE A CA 1
ATOM 1846 C C . ILE A 1 260 ? 16.994 3.507 -25.636 1.00 93.38 260 ILE A C 1
ATOM 1848 O O . ILE A 1 260 ? 17.641 4.405 -25.078 1.00 93.38 260 ILE A O 1
ATOM 1852 N N . GLY A 1 261 ? 16.463 3.673 -26.849 1.00 86.88 261 GLY A N 1
ATOM 1853 C CA . GLY A 1 261 ? 16.502 4.943 -27.572 1.00 86.88 261 GLY A CA 1
ATOM 1854 C C . GLY A 1 261 ? 15.895 6.120 -26.798 1.00 86.88 261 GLY A C 1
ATOM 1855 O O . GLY A 1 261 ? 15.235 5.974 -25.769 1.00 86.88 261 GLY A O 1
ATOM 1856 N N . GLY A 1 262 ? 16.197 7.340 -27.248 1.00 82.69 262 GLY A N 1
ATOM 1857 C CA . GLY A 1 262 ? 15.654 8.559 -26.633 1.00 82.69 262 GLY A CA 1
ATOM 1858 C C . GLY A 1 262 ? 16.138 8.851 -25.204 1.00 82.69 262 GLY A C 1
ATOM 1859 O O . GLY A 1 262 ? 15.548 9.686 -24.525 1.00 82.69 262 GLY A O 1
ATOM 1860 N N . GLY A 1 263 ? 17.199 8.183 -24.731 1.00 83.19 263 GLY A N 1
ATOM 1861 C CA . GLY A 1 263 ? 17.735 8.384 -23.378 1.00 83.19 263 GLY A CA 1
ATOM 1862 C C . GLY A 1 263 ? 16.859 7.789 -22.270 1.00 83.19 263 GLY A C 1
ATOM 1863 O O . GLY A 1 263 ? 16.972 8.199 -21.113 1.00 83.19 263 GLY A O 1
ATOM 1864 N N . ARG A 1 264 ? 15.985 6.839 -22.618 1.00 92.94 264 ARG A N 1
ATOM 1865 C CA . ARG A 1 264 ? 15.101 6.139 -21.683 1.00 92.94 264 ARG A CA 1
ATOM 1866 C C . ARG A 1 264 ? 15.778 4.890 -21.120 1.00 92.94 264 ARG A C 1
ATOM 1868 O O . ARG A 1 264 ? 16.673 4.300 -21.730 1.00 92.94 264 ARG A O 1
ATOM 1875 N N . GLN A 1 265 ? 15.352 4.484 -19.931 1.00 94.88 265 GLN A N 1
ATOM 1876 C CA . GLN A 1 265 ? 15.818 3.272 -19.272 1.00 94.88 265 GLN A CA 1
ATOM 1877 C C . GLN A 1 265 ? 14.624 2.410 -18.874 1.00 94.88 265 GLN A C 1
ATOM 1879 O O . GLN A 1 265 ? 13.660 2.916 -18.319 1.00 94.88 265 GLN A O 1
ATOM 1884 N N . VAL A 1 266 ? 14.719 1.105 -19.093 1.00 96.44 266 VAL A N 1
ATOM 1885 C CA . VAL A 1 266 ? 13.762 0.120 -18.594 1.00 96.44 266 VAL A CA 1
ATOM 1886 C C . VAL A 1 266 ? 14.401 -0.654 -17.447 1.00 96.44 266 VAL A C 1
ATOM 1888 O O . VAL A 1 266 ? 15.560 -1.082 -17.522 1.00 96.44 266 VAL A O 1
ATOM 1891 N N . ARG A 1 267 ? 13.656 -0.813 -16.355 1.00 97.06 267 ARG A N 1
ATOM 1892 C CA . ARG A 1 267 ? 14.048 -1.591 -15.175 1.00 97.06 267 ARG A CA 1
ATOM 1893 C C . ARG A 1 267 ? 13.009 -2.665 -14.883 1.00 97.06 267 ARG A C 1
ATOM 1895 O O . ARG A 1 267 ? 11.847 -2.546 -15.260 1.00 97.06 267 ARG A O 1
ATOM 1902 N N . ARG A 1 268 ? 13.447 -3.720 -14.199 1.00 96.12 268 ARG A N 1
ATOM 1903 C CA . ARG A 1 268 ? 12.601 -4.837 -13.774 1.00 96.12 268 ARG A CA 1
ATOM 1904 C C . ARG A 1 268 ? 12.496 -4.855 -12.252 1.00 96.12 268 ARG A C 1
ATOM 1906 O O . ARG A 1 268 ? 13.526 -4.980 -11.587 1.00 96.12 268 ARG A O 1
ATOM 1913 N N . SER A 1 269 ? 11.277 -4.753 -11.732 1.00 94.56 269 SER A N 1
ATOM 1914 C CA . SER A 1 269 ? 10.981 -4.900 -10.301 1.00 94.56 269 SER A CA 1
ATOM 1915 C C . SER A 1 269 ? 10.939 -6.383 -9.895 1.00 94.56 269 SER A C 1
ATOM 1917 O O . SER A 1 269 ? 10.908 -7.276 -10.752 1.00 94.56 269 SER A O 1
ATOM 1919 N N . THR A 1 270 ? 11.032 -6.668 -8.595 1.00 90.94 270 THR A N 1
ATOM 1920 C CA . THR A 1 270 ? 10.988 -8.036 -8.047 1.00 90.94 270 THR A CA 1
ATOM 1921 C C . THR A 1 270 ? 9.612 -8.681 -8.140 1.00 90.94 270 THR A C 1
ATOM 1923 O O . THR A 1 270 ? 9.538 -9.903 -8.248 1.00 90.94 270 THR A O 1
ATOM 1926 N N . ASP A 1 271 ? 8.548 -7.880 -8.184 1.00 88.94 271 ASP A N 1
ATOM 1927 C CA . ASP A 1 271 ? 7.169 -8.332 -8.414 1.00 88.94 271 ASP A CA 1
ATOM 1928 C C . ASP A 1 271 ? 6.920 -8.803 -9.858 1.00 88.94 271 ASP A C 1
ATOM 1930 O O . ASP A 1 271 ? 5.880 -9.379 -10.171 1.00 88.94 271 ASP A O 1
ATOM 1934 N N . GLY A 1 272 ? 7.882 -8.576 -10.752 1.00 92.25 272 GLY A N 1
ATOM 1935 C CA . GLY A 1 272 ? 7.709 -8.854 -12.161 1.00 92.25 272 GLY A CA 1
ATOM 1936 C C . GLY A 1 272 ? 6.950 -7.760 -12.918 1.00 92.25 272 GLY A C 1
ATOM 1937 O O . GLY A 1 272 ? 6.355 -8.054 -13.959 1.00 92.25 272 GLY A O 1
ATOM 1938 N N . SER A 1 273 ? 7.068 -6.501 -12.509 1.00 95.31 273 SER A N 1
ATOM 1939 C CA . SER A 1 273 ? 6.676 -5.312 -13.273 1.00 95.31 273 SER A CA 1
ATOM 1940 C C . SER A 1 273 ? 7.852 -4.730 -14.074 1.00 95.31 273 SER A C 1
ATOM 1942 O O . SER A 1 273 ? 9.023 -4.796 -13.674 1.00 95.31 273 SER A O 1
ATOM 1944 N N . TRP A 1 274 ? 7.564 -4.223 -15.270 1.00 97.31 274 TRP A N 1
ATOM 1945 C CA . TRP A 1 274 ? 8.486 -3.470 -16.120 1.00 97.31 274 TRP A CA 1
ATOM 1946 C C . TRP A 1 274 ? 8.261 -1.990 -15.875 1.00 97.31 274 TRP A C 1
ATOM 1948 O O . TRP A 1 274 ? 7.128 -1.534 -15.942 1.00 97.31 274 TRP A O 1
ATOM 1958 N N . VAL A 1 275 ? 9.325 -1.254 -15.581 1.00 97.75 275 VAL A N 1
ATOM 1959 C CA . VAL A 1 275 ? 9.252 0.163 -15.221 1.00 97.75 275 VAL A CA 1
ATOM 1960 C C . VAL A 1 275 ? 10.043 0.961 -16.244 1.00 97.75 275 VAL A C 1
ATOM 1962 O O . VAL A 1 275 ? 11.244 0.727 -16.407 1.00 97.75 275 VAL A O 1
ATOM 1965 N N . LEU A 1 276 ? 9.380 1.896 -16.920 1.00 97.00 276 LEU A N 1
ATOM 1966 C CA . LEU A 1 276 ? 9.997 2.819 -17.866 1.00 97.00 276 LEU A CA 1
ATOM 1967 C C . LEU A 1 276 ? 10.401 4.107 -17.151 1.00 97.00 276 LEU A C 1
ATOM 1969 O O . LEU A 1 276 ? 9.612 4.719 -16.429 1.00 97.00 276 LEU A O 1
ATOM 1973 N N . LEU A 1 277 ? 11.638 4.534 -17.378 1.00 96.12 277 LEU A N 1
ATOM 1974 C CA . LEU A 1 277 ? 12.218 5.738 -16.806 1.00 96.12 277 LEU A CA 1
ATOM 1975 C C . LEU A 1 277 ? 12.785 6.647 -17.894 1.00 96.12 277 LEU A C 1
ATOM 1977 O O . LEU A 1 277 ? 13.316 6.178 -18.901 1.00 96.12 277 LEU A O 1
ATOM 1981 N N . ALA A 1 278 ? 12.769 7.953 -17.641 1.00 93.69 278 ALA A N 1
ATOM 1982 C CA . ALA A 1 278 ? 13.557 8.919 -18.403 1.00 93.69 278 ALA A CA 1
ATOM 1983 C C . ALA A 1 278 ? 14.397 9.790 -17.482 1.00 93.69 278 ALA A C 1
ATOM 1985 O O . ALA A 1 278 ? 14.065 9.972 -16.309 1.00 93.69 278 ALA A O 1
ATOM 1986 N N . GLY A 1 279 ? 15.459 10.358 -18.053 1.00 88.62 279 GLY A N 1
ATOM 1987 C CA . GLY A 1 279 ? 16.206 11.429 -17.410 1.00 88.62 279 GLY A CA 1
ATOM 1988 C C . GLY A 1 279 ? 15.302 12.623 -17.098 1.00 88.62 279 GLY A C 1
ATOM 1989 O O . GLY A 1 279 ? 14.468 13.007 -17.923 1.00 88.62 279 GLY A O 1
ATOM 1990 N N . ASP A 1 280 ? 15.454 13.200 -15.913 1.00 78.44 280 ASP A N 1
ATOM 1991 C CA . ASP A 1 280 ? 14.879 14.501 -15.579 1.00 78.44 280 ASP A CA 1
ATOM 1992 C C . ASP A 1 280 ? 15.842 15.651 -15.944 1.00 78.44 280 ASP A C 1
ATOM 1994 O O . ASP A 1 280 ? 16.953 15.439 -16.438 1.00 78.44 280 ASP A O 1
ATOM 1998 N N . ALA A 1 281 ? 15.392 16.893 -15.744 1.00 70.00 281 ALA A N 1
ATOM 1999 C CA . ALA A 1 281 ? 16.166 18.091 -16.071 1.00 70.00 281 ALA A CA 1
ATOM 2000 C C . ALA A 1 281 ? 17.397 18.300 -15.164 1.00 70.00 281 ALA A C 1
ATOM 2002 O O . ALA A 1 281 ? 18.279 19.084 -15.512 1.00 70.00 281 ALA A O 1
ATOM 2003 N N . GLU A 1 282 ? 17.462 17.608 -14.025 1.00 70.38 282 GLU A N 1
ATOM 2004 C CA . GLU A 1 282 ? 18.511 17.726 -13.008 1.00 70.38 282 GLU A CA 1
ATOM 2005 C C . GLU A 1 282 ? 19.514 16.558 -13.070 1.00 70.38 282 GLU A C 1
ATOM 2007 O O . GLU A 1 282 ? 20.491 16.527 -12.323 1.00 70.38 282 GLU A O 1
ATOM 2012 N N . GLY A 1 283 ? 19.329 15.626 -14.014 1.00 70.25 283 GLY A N 1
ATOM 2013 C CA . GLY A 1 283 ? 20.201 14.470 -14.232 1.00 70.25 283 GLY A CA 1
ATOM 2014 C C . GLY A 1 283 ? 19.823 13.225 -13.422 1.00 70.25 283 GLY A C 1
ATOM 2015 O O . GLY A 1 283 ? 20.566 12.240 -13.447 1.00 70.25 283 GLY A O 1
ATOM 2016 N N . GLY A 1 284 ? 18.685 13.248 -12.727 1.00 82.38 284 GLY A N 1
ATOM 2017 C CA . GLY A 1 284 ? 18.054 12.096 -12.095 1.00 82.38 284 GLY A CA 1
ATOM 2018 C C . GLY A 1 284 ? 17.195 11.285 -13.069 1.00 82.38 284 GLY A C 1
ATOM 2019 O O . GLY A 1 284 ? 17.173 11.527 -14.277 1.00 82.38 284 GLY A O 1
ATOM 2020 N N . LEU A 1 285 ? 16.511 10.265 -12.548 1.00 89.88 285 LEU A N 1
ATOM 2021 C CA . LEU A 1 285 ? 15.582 9.428 -13.307 1.00 89.88 285 LEU A CA 1
ATOM 2022 C C . LEU A 1 285 ? 14.193 9.526 -12.690 1.00 89.88 285 LEU A C 1
ATOM 2024 O O . LEU A 1 285 ? 14.035 9.328 -11.487 1.00 89.88 285 LEU A O 1
ATOM 2028 N N . ARG A 1 286 ? 13.185 9.727 -13.536 1.00 93.62 286 ARG A N 1
ATOM 2029 C CA . ARG A 1 286 ? 11.772 9.680 -13.152 1.00 93.62 286 ARG A CA 1
ATOM 2030 C C . ARG A 1 286 ? 11.081 8.486 -13.786 1.00 93.62 286 ARG A C 1
ATOM 2032 O O . ARG A 1 286 ? 11.380 8.141 -14.930 1.00 93.62 286 ARG A O 1
ATOM 2039 N N . VAL A 1 287 ? 10.145 7.890 -13.058 1.00 95.94 287 VAL A N 1
ATOM 2040 C CA . VAL A 1 287 ? 9.263 6.851 -13.599 1.00 95.94 287 VAL A CA 1
ATOM 2041 C C . VAL A 1 287 ? 8.206 7.513 -14.479 1.00 95.94 287 VAL A C 1
ATOM 2043 O O . VAL A 1 287 ? 7.641 8.536 -14.097 1.00 95.94 287 VAL A O 1
ATOM 2046 N N . ILE A 1 288 ? 7.988 6.955 -15.666 1.00 95.06 288 ILE A N 1
ATOM 2047 C CA . ILE A 1 288 ? 6.990 7.438 -16.628 1.00 95.06 288 ILE A CA 1
ATOM 2048 C C . ILE A 1 288 ? 5.835 6.454 -16.736 1.00 95.06 288 ILE A C 1
ATOM 2050 O O . ILE A 1 288 ? 4.689 6.883 -16.835 1.00 95.06 288 ILE A O 1
ATOM 2054 N N . ASP A 1 289 ? 6.146 5.159 -16.727 1.00 95.81 289 ASP A N 1
ATOM 2055 C CA . ASP A 1 289 ? 5.168 4.119 -17.008 1.00 95.81 289 ASP A CA 1
ATOM 2056 C C . ASP A 1 289 ? 5.539 2.791 -16.333 1.00 95.81 289 ASP A C 1
ATOM 2058 O O . ASP A 1 289 ? 6.710 2.548 -15.999 1.00 95.81 289 ASP A O 1
ATOM 2062 N N . VAL A 1 290 ? 4.537 1.938 -16.124 1.00 96.69 290 VAL A N 1
ATOM 2063 C CA . VAL A 1 290 ? 4.683 0.591 -15.576 1.00 96.69 290 VAL A CA 1
ATOM 2064 C C . VAL A 1 290 ? 3.729 -0.387 -16.249 1.00 96.69 290 VAL A C 1
ATOM 2066 O O . VAL A 1 290 ? 2.544 -0.114 -16.413 1.00 96.69 290 VAL A O 1
ATOM 2069 N N . ALA A 1 291 ? 4.236 -1.575 -16.569 1.00 96.00 291 ALA A N 1
ATOM 2070 C CA . ALA A 1 291 ? 3.439 -2.628 -17.180 1.00 96.00 291 ALA A CA 1
ATOM 2071 C C . ALA A 1 291 ? 3.872 -4.027 -16.729 1.00 96.00 291 ALA A C 1
ATOM 2073 O O . ALA A 1 291 ? 5.031 -4.267 -16.386 1.00 96.00 291 ALA A O 1
ATOM 2074 N N . SER A 1 292 ? 2.953 -4.995 -16.772 1.00 93.81 292 SER A N 1
ATOM 2075 C CA . SER A 1 292 ? 3.277 -6.409 -16.520 1.00 93.81 292 SER A CA 1
ATOM 2076 C C . SER A 1 292 ? 4.044 -7.048 -17.685 1.00 93.81 292 SER A C 1
ATOM 2078 O O . SER A 1 292 ? 4.851 -7.957 -17.473 1.00 93.81 292 SER A O 1
ATOM 2080 N N . CYS A 1 293 ? 3.856 -6.528 -18.900 1.00 93.88 293 CYS A N 1
ATOM 2081 C CA . CYS A 1 293 ? 4.528 -6.951 -20.126 1.00 93.88 293 CYS A CA 1
ATOM 2082 C C . CYS A 1 293 ? 5.304 -5.775 -20.742 1.00 93.88 293 CYS A C 1
ATOM 2084 O O . CYS A 1 293 ? 4.819 -4.647 -20.700 1.00 93.88 293 CYS A O 1
ATOM 2086 N N . PRO A 1 294 ? 6.480 -6.006 -21.354 1.00 92.88 294 PRO A N 1
ATOM 2087 C CA . PRO A 1 294 ? 7.285 -4.917 -21.908 1.00 92.88 294 PRO A CA 1
ATOM 2088 C C . PRO A 1 294 ? 6.633 -4.247 -23.126 1.00 92.88 294 PRO A C 1
ATOM 2090 O O . PRO A 1 294 ? 6.932 -3.093 -23.399 1.00 92.88 294 PRO A O 1
ATOM 2093 N N . GLY A 1 295 ? 5.743 -4.947 -23.838 1.00 91.38 295 GLY A N 1
ATOM 2094 C CA . GLY A 1 295 ? 5.041 -4.406 -25.006 1.00 91.38 295 GLY A CA 1
ATOM 2095 C C . GLY A 1 295 ? 3.878 -3.473 -24.703 1.00 91.38 295 GLY A C 1
ATOM 2096 O O . GLY A 1 295 ? 3.392 -2.819 -25.617 1.00 91.38 295 GLY A O 1
ATOM 2097 N N . ASP A 1 296 ? 3.455 -3.400 -23.443 1.00 93.31 296 ASP A N 1
ATOM 2098 C CA . ASP A 1 296 ? 2.410 -2.471 -23.009 1.00 93.31 296 ASP A CA 1
ATOM 2099 C C . ASP A 1 296 ? 3.005 -1.155 -22.475 1.00 93.31 296 ASP A C 1
ATOM 2101 O O . ASP A 1 296 ? 2.258 -0.292 -22.026 1.00 93.31 296 ASP A O 1
ATOM 2105 N N . LEU A 1 297 ? 4.338 -1.010 -22.501 1.00 92.44 297 LEU A N 1
ATOM 2106 C CA . LEU A 1 297 ? 5.019 0.224 -22.118 1.00 92.44 297 LEU A CA 1
ATOM 2107 C C . LEU A 1 297 ? 4.879 1.296 -23.208 1.00 92.44 297 LEU A C 1
ATOM 2109 O O . LEU A 1 297 ? 4.967 0.998 -24.399 1.00 92.44 297 LEU A O 1
ATOM 2113 N N . ASP A 1 298 ? 4.777 2.557 -22.794 1.00 89.69 298 ASP A N 1
ATOM 2114 C CA . ASP A 1 298 ? 4.804 3.740 -23.670 1.00 89.69 298 ASP A CA 1
ATOM 2115 C C . ASP A 1 298 ? 6.238 4.061 -24.164 1.00 89.69 298 ASP A C 1
ATOM 2117 O O . ASP A 1 298 ? 6.862 5.057 -23.769 1.00 89.69 298 ASP A O 1
ATOM 2121 N N . LEU A 1 299 ? 6.798 3.137 -24.960 1.00 84.38 299 LEU A N 1
ATOM 2122 C CA . LEU A 1 299 ? 8.203 3.078 -25.405 1.00 84.38 299 LEU A CA 1
ATOM 2123 C C . LEU A 1 299 ? 8.641 4.210 -26.338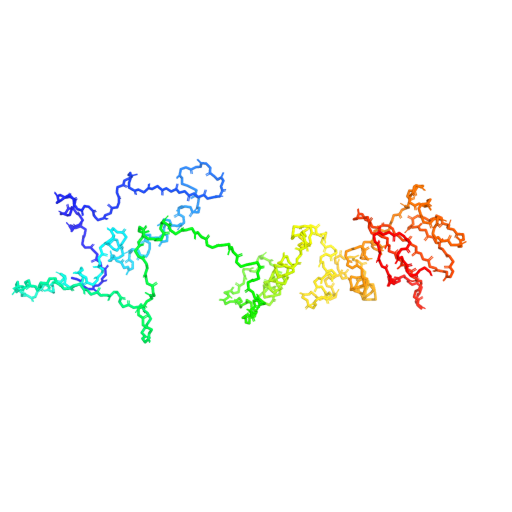 1.00 84.38 299 LEU A C 1
ATOM 2125 O O . LEU A 1 299 ? 7.849 4.703 -27.166 1.00 84.38 299 LEU A O 1
#

Foldseek 3Di:
DPPQDDDPVVQVVCVVVVNRLDDDPVRDQDDDPPPDPPSADPVNVVVVVVVVVVCSVHVLVSVVVVVDDSVVVVVVPDPPPDDDDDDDDDDDDQDADPDPPDGRDDDDPPVVVVPDDDDPDPPDPDPPPCPPADDCPDDWDPCVVVDTPLLVVLVSNLQVVLVVVLVVDPHSVVSSCPPPDPLLVQLVSVLVVSHDLVVSCVVLVDDSVLSVLLNQLCVAPNSQSNCLQRPFAWDDPVRQVQLPVQAPFDWDTDRRATAGPPQKGWTAGPVQKIWIWHADPVRGIHTDHIDNGNNVDPD